Protein AF-0000000078979653 (afdb_homodimer)

Structure (mmCIF, N/CA/C/O backbone):
data_AF-0000000078979653-model_v1
#
loop_
_entity.id
_entity.type
_entity.pdbx_description
1 polymer 'Rhodanese domain protein'
#
loop_
_atom_site.group_PDB
_atom_site.id
_atom_site.type_symbol
_atom_site.label_atom_id
_atom_site.label_alt_id
_atom_site.label_comp_id
_atom_site.label_asym_id
_atom_site.label_entity_id
_atom_site.label_seq_id
_atom_site.pdbx_PDB_ins_code
_atom_site.Cartn_x
_atom_site.Cartn_y
_atom_site.Cartn_z
_atom_site.occupancy
_atom_site.B_iso_or_equiv
_atom_site.auth_seq_id
_atom_site.auth_comp_id
_atom_site.auth_asym_id
_atom_site.auth_atom_id
_atom_site.pdbx_PDB_model_num
ATOM 1 N N . MET A 1 1 ? -14.461 -23.781 -0.895 1 61.56 1 MET A N 1
ATOM 2 C CA . MET A 1 1 ? -15.367 -22.922 -0.144 1 61.56 1 MET A CA 1
ATOM 3 C C . MET A 1 1 ? -15.016 -21.453 -0.352 1 61.56 1 MET A C 1
ATOM 5 O O . MET A 1 1 ? -13.883 -21.125 -0.72 1 61.56 1 MET A O 1
ATOM 9 N N . ALA A 1 2 ? -16.031 -20.578 -0.248 1 74.5 2 ALA A N 1
ATOM 10 C CA . ALA A 1 2 ? -15.844 -19.141 -0.296 1 74.5 2 ALA A CA 1
ATOM 11 C C . ALA A 1 2 ? -14.836 -18.672 0.757 1 74.5 2 ALA A C 1
ATOM 13 O O . ALA A 1 2 ? -14.672 -19.328 1.794 1 74.5 2 ALA A O 1
ATOM 14 N N . GLN A 1 3 ? -13.93 -17.797 0.461 1 88.69 3 GLN A N 1
ATOM 15 C CA . GLN A 1 3 ? -12.969 -17.234 1.404 1 88.69 3 GLN A CA 1
ATOM 16 C C . GLN A 1 3 ? -13.664 -16.688 2.641 1 88.69 3 GLN A C 1
ATOM 18 O O . GLN A 1 3 ? -14.758 -16.125 2.541 1 88.69 3 GLN A O 1
ATOM 23 N N . LYS A 1 4 ? -13.172 -17 3.779 1 93.56 4 LYS A N 1
ATOM 24 C CA . LYS A 1 4 ? -13.672 -16.438 5.027 1 93.56 4 LYS A CA 1
ATOM 25 C C . LYS A 1 4 ? -12.695 -15.422 5.609 1 93.56 4 LYS A C 1
ATOM 27 O O . LYS A 1 4 ? -11.625 -15.797 6.098 1 93.56 4 LYS A O 1
ATOM 32 N N . ILE A 1 5 ? -13.016 -14.188 5.668 1 97.5 5 ILE A N 1
ATOM 33 C CA . ILE A 1 5 ? -12.211 -13.125 6.258 1 97.5 5 ILE A CA 1
ATOM 34 C C . ILE A 1 5 ? -12.484 -13.047 7.758 1 97.5 5 ILE A C 1
ATOM 36 O O . ILE A 1 5 ? -13.625 -12.844 8.18 1 97.5 5 ILE A O 1
ATOM 40 N N . THR A 1 6 ? -11.461 -13.148 8.516 1 98.19 6 THR A N 1
ATOM 41 C CA . THR A 1 6 ? -11.602 -13.234 9.969 1 98.19 6 THR A CA 1
ATOM 42 C C . THR A 1 6 ? -11.25 -11.898 10.617 1 98.19 6 THR A C 1
ATOM 44 O O . THR A 1 6 ? -11.711 -11.609 11.727 1 98.19 6 THR A O 1
ATOM 47 N N . LYS A 1 7 ? -10.414 -11.133 10.117 1 98.5 7 LYS A N 1
ATOM 48 C CA . LYS A 1 7 ? -10.078 -9.766 10.516 1 98.5 7 LYS A CA 1
ATOM 49 C C . LYS A 1 7 ? -10.289 -8.789 9.367 1 98.5 7 LYS A C 1
ATOM 51 O O . LYS A 1 7 ? -9.406 -8.609 8.523 1 98.5 7 LYS A O 1
ATOM 56 N N . GLY A 1 8 ? -11.43 -8.148 9.344 1 98.38 8 GLY A N 1
ATOM 57 C CA . GLY A 1 8 ? -11.82 -7.285 8.234 1 98.38 8 GLY A CA 1
ATOM 58 C C . GLY A 1 8 ? -11.391 -5.844 8.43 1 98.38 8 GLY A C 1
ATOM 59 O O . GLY A 1 8 ? -10.68 -5.523 9.391 1 98.38 8 GLY A O 1
ATOM 60 N N . ILE A 1 9 ? -11.812 -5.004 7.5 1 98.62 9 ILE A N 1
ATOM 61 C CA . ILE A 1 9 ? -11.336 -3.625 7.445 1 98.62 9 ILE A CA 1
ATOM 62 C C . ILE A 1 9 ? -11.859 -2.848 8.648 1 98.62 9 ILE A C 1
ATOM 64 O O . ILE A 1 9 ? -11.188 -1.947 9.156 1 98.62 9 ILE A O 1
ATOM 68 N N . LYS A 1 10 ? -13.055 -3.188 9.086 1 98.44 10 LYS A N 1
ATOM 69 C CA . LYS A 1 10 ? -13.594 -2.508 10.266 1 98.44 10 LYS A CA 1
ATOM 70 C C . LYS A 1 10 ? -12.664 -2.678 11.469 1 98.44 10 LYS A C 1
ATOM 72 O O . LYS A 1 10 ? -12.359 -1.708 12.156 1 98.44 10 LYS A O 1
ATOM 77 N N . THR A 1 11 ? -12.227 -3.883 11.711 1 98.81 11 THR A N 1
ATOM 78 C CA . THR A 1 11 ? -11.32 -4.18 12.82 1 98.81 11 THR A CA 1
ATOM 79 C C . THR A 1 11 ? -9.961 -3.525 12.594 1 98.81 11 THR A C 1
ATOM 81 O O . THR A 1 11 ? -9.398 -2.926 13.508 1 98.81 11 THR A O 1
ATOM 84 N N . LEU A 1 12 ? -9.383 -3.658 11.391 1 98.81 12 LEU A N 1
ATOM 85 C CA . LEU A 1 12 ? -8.086 -3.066 11.07 1 98.81 12 LEU A CA 1
ATOM 86 C C . LEU A 1 12 ? -8.102 -1.561 11.312 1 98.81 12 LEU A C 1
ATOM 88 O O . LEU A 1 12 ? -7.18 -1.016 11.914 1 98.81 12 LEU A O 1
ATOM 92 N N . LEU A 1 13 ? -9.18 -0.941 10.867 1 98.75 13 LEU A N 1
ATOM 93 C CA . LEU A 1 13 ? -9.273 0.509 11 1 98.75 13 LEU A CA 1
ATOM 94 C C . LEU A 1 13 ? -9.469 0.907 12.461 1 98.75 13 LEU A C 1
ATOM 96 O O . LEU A 1 13 ? -8.906 1.908 12.914 1 98.75 13 LEU A O 1
ATOM 100 N N . ALA A 1 14 ? -10.273 0.16 13.172 1 98.75 14 ALA A N 1
ATOM 101 C CA . ALA A 1 14 ? -10.453 0.436 14.594 1 98.75 14 ALA A CA 1
ATOM 102 C C . ALA A 1 14 ? -9.125 0.352 15.344 1 98.75 14 ALA A C 1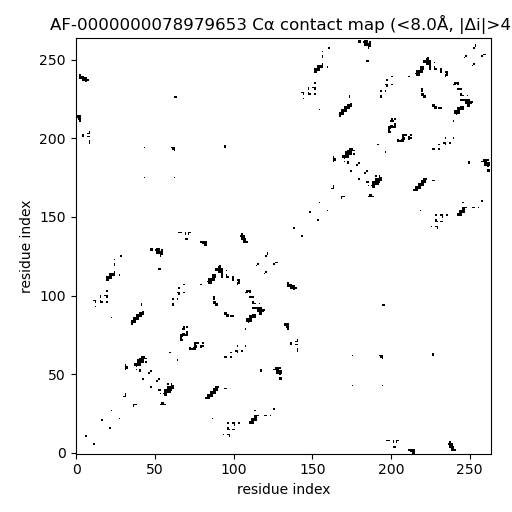
ATOM 104 O O . ALA A 1 14 ? -8.82 1.207 16.172 1 98.75 14 ALA A O 1
ATOM 105 N N . GLU A 1 15 ? -8.344 -0.668 15.031 1 98.75 15 GLU A N 1
ATOM 106 C CA . GLU A 1 15 ? -7.035 -0.833 15.664 1 98.75 15 GLU A CA 1
ATOM 107 C C . GLU A 1 15 ? -6.098 0.318 15.305 1 98.75 15 GLU A C 1
ATOM 109 O O . GLU A 1 15 ? -5.402 0.853 16.172 1 98.75 15 GLU A O 1
ATOM 114 N N . ALA A 1 16 ? -6.074 0.711 14.047 1 98.81 16 ALA A N 1
ATOM 115 C CA . ALA A 1 16 ? -5.215 1.807 13.609 1 98.81 16 ALA A CA 1
ATOM 116 C C . ALA A 1 16 ? -5.613 3.119 14.273 1 98.81 16 ALA A C 1
ATOM 118 O O . ALA A 1 16 ? -4.762 3.836 14.805 1 98.81 16 ALA A O 1
ATOM 119 N N . ASN A 1 17 ? -6.938 3.373 14.289 1 98.62 17 ASN A N 1
ATOM 120 C CA . ASN A 1 17 ? -7.434 4.637 14.828 1 98.62 17 ASN A CA 1
ATOM 121 C C . ASN A 1 17 ? -7.246 4.719 16.344 1 98.62 17 ASN A C 1
ATOM 123 O O . ASN A 1 17 ? -7.195 5.812 16.906 1 98.62 17 ASN A O 1
ATOM 127 N N . ALA A 1 18 ? -7.133 3.58 16.969 1 98.62 18 ALA A N 1
ATOM 128 C CA . ALA A 1 18 ? -6.875 3.555 18.406 1 98.62 18 ALA A CA 1
ATOM 129 C C . ALA A 1 18 ? -5.422 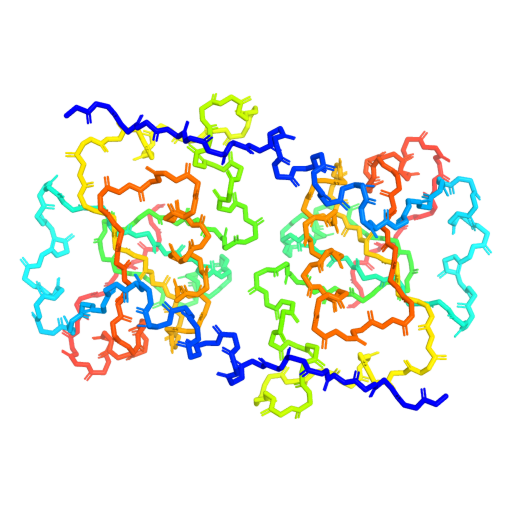3.914 18.719 1 98.62 18 ALA A C 1
ATOM 131 O O . ALA A 1 18 ? -5.094 4.312 19.828 1 98.62 18 ALA A O 1
ATOM 132 N N . GLN A 1 19 ? -4.559 3.84 17.719 1 98.44 19 GLN A N 1
ATOM 133 C CA . GLN A 1 19 ? -3.129 3.967 17.969 1 98.44 19 GLN A CA 1
ATOM 134 C C . GLN A 1 19 ? -2.58 5.266 17.391 1 98.44 19 GLN A C 1
ATOM 136 O O . GLN A 1 19 ? -1.563 5.781 17.859 1 98.44 19 GLN A O 1
ATOM 141 N N . VAL A 1 20 ? -3.242 5.77 16.359 1 98.56 20 VAL A N 1
ATOM 142 C CA . VAL A 1 20 ? -2.67 6.914 15.664 1 98.56 20 VAL A CA 1
ATOM 143 C C . VAL A 1 20 ? -3.553 8.141 15.875 1 98.56 20 VAL A C 1
ATOM 145 O O . VAL A 1 20 ? -4.781 8.039 15.906 1 98.56 20 VAL A O 1
ATOM 148 N N . ALA A 1 21 ? -2.926 9.281 15.961 1 98.62 21 ALA A N 1
ATOM 149 C CA . ALA A 1 21 ? -3.658 10.531 16.141 1 98.62 21 ALA A CA 1
ATOM 150 C C . ALA A 1 21 ? -4.336 10.961 14.844 1 98.62 21 ALA A C 1
ATOM 152 O O . ALA A 1 21 ? -3.783 10.781 13.758 1 98.62 21 ALA A O 1
ATOM 153 N N . THR A 1 22 ? -5.523 11.523 15.008 1 98.69 22 THR A N 1
ATOM 154 C CA . THR A 1 22 ? -6.27 12.086 13.891 1 98.69 22 THR A CA 1
ATOM 155 C C . THR A 1 22 ? -6.23 13.617 13.93 1 98.69 22 THR A C 1
ATOM 157 O O . THR A 1 22 ? -6.449 14.219 14.984 1 98.69 22 THR A O 1
ATOM 160 N N . LEU A 1 23 ? -5.91 14.242 12.797 1 98.88 23 LEU A N 1
ATOM 161 C CA . LEU A 1 23 ? -5.836 15.695 12.68 1 98.88 23 LEU A CA 1
ATOM 162 C C . LEU A 1 23 ? -7.109 16.25 12.055 1 98.88 23 LEU A C 1
ATOM 164 O O . LEU A 1 23 ? -7.406 15.977 10.891 1 98.88 23 LEU A O 1
ATOM 168 N N . PRO A 1 24 ? -7.863 17.016 12.812 1 98.88 24 PRO A N 1
ATOM 169 C CA . PRO A 1 24 ? -9.039 17.641 12.211 1 98.88 24 PRO A CA 1
ATOM 170 C C . PRO A 1 24 ? -8.688 18.547 11.031 1 98.88 24 PRO A C 1
ATOM 172 O O . PRO A 1 24 ? -7.648 19.219 11.055 1 98.88 24 PRO A O 1
ATOM 175 N N . VAL A 1 25 ? -9.625 18.625 10.07 1 98.81 25 VAL A N 1
ATOM 176 C CA . VAL A 1 25 ? -9.375 19.359 8.844 1 98.81 25 VAL A CA 1
ATOM 177 C C . VAL A 1 25 ? -9.133 20.844 9.164 1 98.81 25 VAL A C 1
ATOM 179 O O . VAL A 1 25 ? -8.242 21.469 8.586 1 98.81 25 VAL A O 1
ATOM 182 N N . ALA A 1 26 ? -9.867 21.359 10.086 1 98.56 26 ALA A N 1
ATOM 183 C CA . ALA A 1 26 ? -9.719 22.766 10.445 1 98.56 26 ALA A CA 1
ATOM 184 C C . ALA A 1 26 ? -8.305 23.062 10.93 1 98.56 26 ALA A C 1
ATOM 186 O O . ALA A 1 26 ? -7.699 24.047 10.531 1 98.56 26 ALA A O 1
ATOM 187 N N . GLU A 1 27 ? -7.789 22.203 11.766 1 98.75 27 GLU A N 1
ATOM 188 C CA . GLU A 1 27 ? -6.418 22.359 12.25 1 98.75 27 GLU A CA 1
ATOM 189 C C . GLU A 1 27 ? -5.414 22.125 11.117 1 98.75 27 GLU A C 1
ATOM 191 O O . GLU A 1 27 ? -4.422 22.859 11.008 1 98.75 27 GLU A O 1
ATOM 196 N N . ALA A 1 28 ? -5.676 21.188 10.281 1 98.88 28 ALA A N 1
ATOM 197 C CA . ALA A 1 28 ? -4.789 20.875 9.156 1 98.88 28 ALA A CA 1
ATOM 198 C C . ALA A 1 28 ? -4.648 22.078 8.227 1 98.88 28 ALA A C 1
ATOM 200 O O . ALA A 1 28 ? -3.562 22.344 7.703 1 98.88 28 ALA A O 1
ATOM 201 N N . LYS A 1 29 ? -5.734 22.781 8.008 1 98.56 29 LYS A N 1
ATOM 202 C CA . LYS A 1 29 ? -5.734 23.922 7.113 1 98.56 29 LYS A CA 1
ATOM 203 C C . LYS A 1 29 ? -4.812 25.031 7.637 1 98.56 29 LYS A C 1
ATOM 205 O O . LYS A 1 29 ? -4.285 25.828 6.855 1 98.56 29 LYS A O 1
ATOM 210 N N . ALA A 1 30 ? -4.574 25 8.891 1 98.06 30 ALA A N 1
ATOM 211 C CA . ALA A 1 30 ? -3.682 26 9.484 1 98.06 30 ALA A CA 1
ATOM 212 C C . ALA A 1 30 ? -2.234 25.516 9.469 1 98.06 30 ALA A C 1
ATOM 214 O O . ALA A 1 30 ? -1.308 26.281 9.703 1 98.06 30 ALA A O 1
ATOM 215 N N . LEU A 1 31 ? -2.037 24.25 9.133 1 98.44 31 LEU A N 1
ATOM 216 C CA . LEU A 1 31 ? -0.726 23.641 9.344 1 98.44 31 LEU A CA 1
ATOM 217 C C . LEU A 1 31 ? -0.103 23.219 8.016 1 98.44 31 LEU A C 1
ATOM 219 O O . LEU A 1 31 ? 1.097 22.938 7.953 1 98.44 31 LEU A O 1
ATOM 223 N N . TYR A 1 32 ? -0.86 23.156 6.914 1 97.88 32 TYR A N 1
ATOM 224 C CA . TYR A 1 32 ? -0.409 22.5 5.691 1 97.88 32 TYR A CA 1
ATOM 225 C C . TYR A 1 32 ? 0.785 23.234 5.09 1 97.88 32 TYR A C 1
ATOM 227 O O . TYR A 1 32 ? 1.531 22.656 4.289 1 97.88 32 TYR A O 1
ATOM 235 N N . ASP A 1 33 ? 1.037 24.5 5.453 1 95.81 33 ASP A N 1
ATOM 236 C CA . ASP A 1 33 ? 2.182 25.266 4.969 1 95.81 33 ASP A CA 1
ATOM 237 C C . ASP A 1 33 ? 3.168 25.547 6.098 1 95.81 33 ASP A C 1
ATOM 239 O O . ASP A 1 33 ? 4.102 26.344 5.93 1 95.81 33 ASP A O 1
ATOM 243 N N . ASP A 1 34 ? 2.877 25.031 7.289 1 97.69 34 ASP A N 1
ATOM 244 C CA . ASP A 1 34 ? 3.791 25.109 8.422 1 97.69 34 ASP A CA 1
ATOM 245 C C . ASP A 1 34 ? 5.059 24.312 8.172 1 97.69 34 ASP A C 1
ATOM 247 O O . ASP A 1 34 ? 4.988 23.125 7.84 1 97.69 34 ASP A O 1
ATOM 251 N N . PRO A 1 35 ? 6.277 24.891 8.297 1 96.94 35 PRO A N 1
ATOM 252 C CA . PRO A 1 35 ? 7.531 24.219 7.965 1 96.94 35 PRO A CA 1
ATOM 253 C C . PRO A 1 35 ? 7.84 23.047 8.906 1 96.94 35 PRO A C 1
ATOM 255 O O . PRO A 1 35 ? 8.742 22.25 8.633 1 96.94 35 PRO A O 1
ATOM 258 N N . ASP A 1 36 ? 7.125 22.891 9.961 1 97.69 36 ASP A N 1
ATOM 259 C CA . ASP A 1 36 ? 7.375 21.828 10.922 1 97.69 36 ASP A CA 1
ATOM 260 C C . ASP A 1 36 ? 6.492 20.609 10.641 1 97.69 36 ASP A C 1
ATOM 262 O O . ASP A 1 36 ? 6.52 19.625 11.391 1 97.69 36 ASP A O 1
ATOM 266 N N . HIS A 1 37 ? 5.664 20.672 9.578 1 98.5 37 HIS A N 1
ATOM 267 C CA . HIS A 1 37 ? 4.781 19.578 9.18 1 98.5 37 HIS A CA 1
ATOM 268 C C . HIS A 1 37 ? 5.059 19.141 7.746 1 98.5 37 HIS A C 1
ATOM 270 O O . HIS A 1 37 ? 5.336 19.984 6.879 1 98.5 37 HIS A O 1
ATOM 276 N N . VAL A 1 38 ? 5.043 17.875 7.531 1 98.56 38 VAL A N 1
ATOM 277 C CA . VAL A 1 38 ? 5.121 17.297 6.195 1 98.56 38 VAL A CA 1
ATOM 278 C C . VAL A 1 38 ? 3.824 16.547 5.879 1 98.56 38 VAL A C 1
ATOM 280 O O . VAL A 1 38 ? 3.502 15.547 6.523 1 98.56 38 VAL A O 1
ATOM 283 N N . PHE A 1 39 ? 3.068 17.078 4.977 1 98.88 39 PHE A N 1
ATOM 284 C CA . PHE A 1 39 ? 1.891 16.359 4.496 1 98.88 39 PHE A CA 1
ATOM 285 C C . PHE A 1 39 ? 2.27 15.352 3.416 1 98.88 39 PHE A C 1
ATOM 287 O O . PHE A 1 39 ? 3 15.688 2.479 1 98.88 39 PHE A O 1
ATOM 294 N N . VAL A 1 40 ? 1.847 14.125 3.619 1 98.88 40 VAL A N 1
ATOM 295 C CA . VAL A 1 40 ? 2.154 13.031 2.699 1 98.88 40 VAL A CA 1
ATOM 296 C C . VAL A 1 40 ? 0.866 12.508 2.07 1 98.88 40 VAL A C 1
ATOM 298 O O . VAL A 1 40 ? -0.033 12.047 2.777 1 98.88 40 VAL A O 1
ATOM 301 N N . ASP A 1 41 ? 0.757 12.586 0.783 1 98.88 41 ASP A N 1
ATOM 302 C CA . ASP A 1 41 ? -0.37 12.07 0.013 1 98.88 41 ASP A CA 1
ATOM 303 C C . ASP A 1 41 ? -0.152 10.602 -0.363 1 98.88 41 ASP A C 1
ATOM 305 O O . ASP A 1 41 ? 0.677 10.297 -1.222 1 98.88 41 ASP A O 1
ATOM 309 N N . LEU A 1 42 ? -0.98 9.727 0.178 1 98.81 42 LEU A N 1
ATOM 310 C CA . LEU A 1 42 ? -0.772 8.289 0.046 1 98.81 42 LEU A CA 1
ATOM 311 C C . LEU A 1 42 ? -1.616 7.719 -1.09 1 98.81 42 LEU A C 1
ATOM 313 O O . LEU A 1 42 ? -1.656 6.5 -1.29 1 98.81 42 LEU A O 1
ATOM 317 N N . ARG A 1 43 ? -2.322 8.531 -1.869 1 98.38 43 ARG A N 1
ATOM 318 C CA . ARG A 1 43 ? -3.221 8.094 -2.932 1 98.38 43 ARG A CA 1
ATOM 319 C C . ARG A 1 43 ? -2.436 7.613 -4.148 1 98.38 43 ARG A C 1
ATOM 321 O O . ARG A 1 43 ? -1.243 7.902 -4.277 1 98.38 43 ARG A O 1
ATOM 328 N N . ASP A 1 44 ? -3.119 6.816 -4.844 1 96.06 44 ASP A N 1
ATOM 329 C CA . ASP A 1 44 ? -2.58 6.465 -6.152 1 96.06 44 ASP A CA 1
ATOM 330 C C . ASP A 1 44 ? -2.307 7.715 -6.988 1 96.06 44 ASP A C 1
ATOM 332 O O . ASP A 1 44 ? -3.064 8.688 -6.93 1 96.06 44 ASP A O 1
ATOM 336 N N . ILE A 1 45 ? -1.287 7.617 -7.828 1 95.12 45 ILE A N 1
ATOM 337 C CA . ILE A 1 45 ? -0.85 8.758 -8.625 1 95.12 45 ILE A CA 1
ATOM 338 C C . ILE A 1 45 ? -1.989 9.227 -9.531 1 95.12 45 ILE A C 1
ATOM 340 O O . ILE A 1 45 ? -2.127 10.422 -9.797 1 95.12 45 ILE A O 1
ATOM 344 N N . ARG A 1 46 ? -2.854 8.383 -10.047 1 95 46 ARG A N 1
ATOM 345 C CA . ARG A 1 46 ? -3.957 8.75 -10.93 1 95 46 ARG A CA 1
ATOM 346 C C . ARG A 1 46 ? -4.988 9.594 -10.18 1 95 46 ARG A C 1
ATOM 348 O O . ARG A 1 46 ? -5.609 10.484 -10.766 1 95 46 ARG A O 1
ATOM 355 N N . GLU A 1 47 ? -5.176 9.242 -8.859 1 97.31 47 GLU A N 1
ATOM 356 C CA . GLU A 1 47 ? -6.055 10.055 -8.031 1 97.31 47 GLU A CA 1
ATOM 357 C C . GLU A 1 47 ? -5.527 11.484 -7.895 1 97.31 47 GLU A C 1
ATOM 359 O O . GLU A 1 47 ? -6.285 12.445 -8.023 1 97.31 47 GLU A O 1
ATOM 364 N N . VAL A 1 48 ? -4.211 11.602 -7.676 1 97.31 48 VAL A N 1
ATOM 365 C CA . VAL A 1 48 ? -3.562 12.891 -7.5 1 97.31 48 VAL A CA 1
ATOM 366 C C . VAL A 1 48 ? -3.65 13.695 -8.797 1 97.31 48 VAL A C 1
ATOM 368 O O . VAL A 1 48 ? -3.963 14.891 -8.773 1 97.31 48 VAL A O 1
ATOM 371 N N . GLN A 1 49 ? -3.4 13.039 -9.875 1 95.56 49 GLN A N 1
ATOM 372 C CA . GLN A 1 49 ? -3.436 13.688 -11.18 1 95.56 49 GLN A CA 1
ATOM 373 C C . GLN A 1 49 ? -4.844 14.172 -11.516 1 95.56 49 GLN A C 1
ATOM 375 O O . GLN A 1 49 ? -5.012 15.234 -12.125 1 95.56 49 GLN A O 1
ATOM 380 N N . ARG A 1 50 ? -5.777 13.445 -11.07 1 96.12 50 ARG A N 1
ATOM 381 C CA . ARG A 1 50 ? -7.164 13.742 -11.414 1 96.12 50 ARG A CA 1
ATOM 382 C C . ARG A 1 50 ? -7.711 14.875 -10.547 1 96.12 50 ARG A C 1
ATOM 384 O O . ARG A 1 50 ? -8.391 15.773 -11.047 1 96.12 50 ARG A O 1
ATOM 391 N N . SER A 1 51 ? -7.395 14.867 -9.258 1 97.56 51 SER A N 1
ATOM 392 C CA . SER A 1 51 ? -8.148 15.727 -8.352 1 97.56 51 SER A CA 1
ATOM 393 C C . SER A 1 51 ? -7.234 16.734 -7.672 1 97.56 51 SER A C 1
ATOM 395 O O . SER A 1 51 ? -7.707 17.609 -6.926 1 97.56 51 SER A O 1
ATOM 397 N N . GLY A 1 52 ? -5.934 16.594 -7.941 1 98.25 52 GLY A N 1
ATOM 398 C CA . GLY A 1 52 ? -5 17.453 -7.242 1 98.25 52 GLY A CA 1
ATOM 399 C C . GLY A 1 52 ? -4.637 16.953 -5.859 1 98.25 52 GLY A C 1
ATOM 400 O O . GLY A 1 52 ? -4.926 15.805 -5.516 1 98.25 52 GLY A O 1
ATOM 401 N N . MET A 1 53 ? -3.904 17.797 -5.191 1 98.56 53 MET A N 1
ATOM 402 C CA . MET A 1 53 ? -3.426 17.422 -3.861 1 98.56 53 MET A CA 1
ATOM 403 C C . MET A 1 53 ? -3.336 18.656 -2.955 1 98.56 53 MET A C 1
ATOM 405 O O . MET A 1 53 ? -3.545 19.781 -3.404 1 98.56 53 MET A O 1
ATOM 409 N N . ILE A 1 54 ? -3.18 18.422 -1.638 1 98.75 54 ILE A N 1
ATOM 410 C CA . ILE A 1 54 ? -2.91 19.516 -0.714 1 98.75 54 ILE A CA 1
ATOM 411 C C . ILE A 1 54 ? -1.605 20.203 -1.102 1 98.75 54 ILE A C 1
ATOM 413 O O . ILE A 1 54 ? -0.587 19.547 -1.326 1 98.75 54 ILE A O 1
ATOM 417 N N . PRO A 1 55 ? -1.625 21.578 -1.223 1 98.31 55 PRO A N 1
ATOM 418 C CA . PRO A 1 55 ? -0.415 22.281 -1.662 1 98.31 55 PRO A CA 1
ATOM 419 C C . PRO A 1 55 ? 0.804 21.953 -0.805 1 98.31 55 PRO A C 1
ATOM 421 O O . PRO A 1 55 ? 0.718 21.953 0.426 1 98.31 55 PRO A O 1
ATOM 424 N N . GLY A 1 56 ? 1.913 21.594 -1.453 1 97 56 GLY A N 1
ATOM 425 C CA . GLY A 1 56 ? 3.164 21.344 -0.756 1 97 56 GLY A CA 1
ATOM 426 C C . GLY A 1 56 ? 3.301 19.922 -0.268 1 97 56 GLY A C 1
ATOM 427 O O . GLY A 1 56 ? 4.367 19.516 0.207 1 97 56 GLY A O 1
ATOM 428 N N . ALA A 1 57 ? 2.27 19.109 -0.421 1 98.44 57 ALA A N 1
ATOM 429 C CA . ALA A 1 57 ? 2.311 17.734 0.062 1 98.44 57 ALA A CA 1
ATOM 430 C C . ALA A 1 57 ? 3.277 16.891 -0.766 1 98.44 57 ALA A C 1
ATOM 432 O O . ALA A 1 57 ? 3.527 17.203 -1.936 1 98.44 57 ALA A O 1
ATOM 433 N N . PHE A 1 58 ? 3.852 15.938 -0.122 1 98.19 58 PHE A N 1
ATOM 434 C CA . PHE A 1 58 ? 4.715 14.961 -0.772 1 98.19 58 PHE A CA 1
ATOM 435 C C . PHE A 1 58 ? 3.914 13.742 -1.212 1 98.19 58 PHE A C 1
ATOM 437 O O . PHE A 1 58 ? 3.262 13.094 -0.392 1 98.19 58 PHE A O 1
ATOM 444 N N . SER A 1 59 ? 3.957 13.391 -2.465 1 98.12 59 SER A N 1
ATOM 445 C CA . SER A 1 59 ? 3.223 12.242 -2.99 1 98.12 59 SER A CA 1
ATOM 446 C C . SER A 1 59 ? 3.975 10.945 -2.73 1 98.12 59 SER A C 1
ATOM 448 O O . SER A 1 59 ? 5.137 10.805 -3.115 1 98.12 59 SER A O 1
ATOM 450 N N . CYS A 1 60 ? 3.35 10.016 -2.053 1 98.44 60 CYS A N 1
ATOM 451 C CA . CYS A 1 60 ? 3.887 8.703 -1.715 1 98.44 60 CYS A CA 1
ATOM 452 C C . CYS A 1 60 ? 2.797 7.641 -1.764 1 98.44 60 CYS A C 1
ATOM 454 O O . CYS A 1 60 ? 2.035 7.48 -0.809 1 98.44 60 CYS A O 1
ATOM 456 N N . PRO A 1 61 ? 2.736 6.918 -2.854 1 98 61 PRO A N 1
ATOM 457 C CA . PRO A 1 61 ? 1.723 5.863 -2.832 1 98 61 PRO A CA 1
ATOM 458 C C . PRO A 1 61 ? 1.863 4.934 -1.631 1 98 61 PRO A C 1
ATOM 460 O O . PRO A 1 61 ? 2.977 4.523 -1.289 1 98 61 PRO A O 1
ATOM 463 N N . ARG A 1 62 ? 0.76 4.555 -1.021 1 98.75 62 ARG A N 1
ATOM 464 C CA . ARG A 1 62 ? 0.783 3.783 0.216 1 98.75 62 ARG A CA 1
ATOM 465 C C . ARG A 1 62 ? 1.607 2.51 0.053 1 98.75 62 ARG A C 1
ATOM 467 O O . ARG A 1 62 ? 2.305 2.092 0.98 1 98.75 62 ARG A O 1
ATOM 474 N N . GLY A 1 63 ? 1.529 1.903 -1.104 1 98.5 63 GLY A N 1
ATOM 475 C CA . GLY A 1 63 ? 2.178 0.621 -1.323 1 98.5 63 GLY A CA 1
ATOM 476 C C . GLY A 1 63 ? 3.688 0.683 -1.183 1 98.5 63 GLY A C 1
ATOM 477 O O . GLY A 1 63 ? 4.348 -0.349 -1.05 1 98.5 63 GLY A O 1
ATOM 478 N N . MET A 1 64 ? 4.246 1.911 -1.193 1 98.62 64 MET A N 1
ATOM 479 C CA . MET A 1 64 ? 5.695 2.07 -1.16 1 98.62 64 MET A CA 1
ATOM 480 C C . MET A 1 64 ? 6.145 2.688 0.16 1 98.62 64 MET A C 1
ATOM 482 O O . MET A 1 64 ? 7.344 2.803 0.419 1 98.62 64 MET A O 1
ATOM 486 N N . LEU A 1 65 ? 5.289 2.971 1.011 1 98.81 65 LEU A N 1
ATOM 487 C CA . LEU A 1 65 ? 5.547 3.834 2.16 1 98.81 65 LEU A CA 1
ATOM 488 C C . LEU A 1 65 ? 6.66 3.264 3.029 1 98.81 65 LEU A C 1
ATOM 490 O O . LEU A 1 65 ? 7.641 3.953 3.32 1 98.81 65 LEU A O 1
ATOM 494 N N . GLU A 1 66 ? 6.562 1.979 3.4 1 98.88 66 GLU A N 1
ATOM 495 C CA . GLU A 1 66 ? 7.531 1.39 4.316 1 98.88 66 GLU A CA 1
ATOM 496 C C . GLU A 1 66 ? 8.945 1.458 3.744 1 98.88 66 GLU A C 1
ATOM 498 O O . GLU A 1 66 ? 9.906 1.7 4.477 1 98.88 66 GLU A O 1
ATOM 503 N N . PHE A 1 67 ? 9.016 1.321 2.484 1 98.81 67 PHE A N 1
ATOM 504 C CA . PHE A 1 67 ? 10.312 1.267 1.831 1 98.81 67 PHE A CA 1
ATOM 505 C C . PHE A 1 67 ? 10.906 2.664 1.68 1 98.81 67 PHE A C 1
ATOM 507 O O . PHE A 1 67 ? 12.125 2.832 1.694 1 98.81 67 PHE A O 1
ATOM 514 N N . TRP A 1 68 ? 10.062 3.666 1.536 1 98.81 68 TRP A N 1
ATOM 515 C CA . TRP A 1 68 ? 10.547 5.035 1.39 1 98.81 68 TRP A CA 1
ATOM 516 C C . TRP A 1 68 ? 10.93 5.625 2.742 1 98.81 68 TRP A C 1
ATOM 518 O O . TRP A 1 68 ? 11.773 6.523 2.816 1 98.81 68 TRP A O 1
ATOM 528 N N . ILE A 1 69 ? 10.367 5.074 3.846 1 98.75 69 ILE A N 1
ATOM 529 C CA . ILE A 1 69 ? 10.602 5.566 5.199 1 98.75 69 ILE A CA 1
ATOM 530 C C . ILE A 1 69 ? 11.984 5.113 5.68 1 98.75 69 ILE A C 1
ATOM 532 O O . ILE A 1 69 ? 12.695 5.875 6.332 1 98.75 69 ILE A O 1
ATOM 536 N N . ASP A 1 70 ? 12.375 3.908 5.367 1 98.56 70 ASP A N 1
ATOM 537 C CA . ASP A 1 70 ? 13.539 3.283 5.988 1 98.56 70 ASP A CA 1
ATOM 538 C C . ASP A 1 70 ? 14.836 3.729 5.312 1 98.56 70 ASP A C 1
ATOM 540 O O . ASP A 1 70 ? 15.055 3.443 4.133 1 98.56 70 ASP A O 1
ATOM 544 N N . PRO A 1 71 ? 15.742 4.289 6.059 1 97.44 71 PRO A N 1
ATOM 545 C CA . PRO A 1 71 ? 17 4.754 5.453 1 97.44 71 PRO A CA 1
ATOM 546 C C . PRO A 1 71 ? 17.859 3.607 4.93 1 97.44 71 PRO A C 1
ATOM 548 O O . PRO A 1 71 ? 18.75 3.828 4.109 1 97.44 71 PRO A O 1
ATOM 551 N N . ASP A 1 72 ? 17.625 2.441 5.301 1 97 72 ASP A N 1
ATOM 552 C CA . ASP A 1 72 ? 18.406 1.295 4.844 1 97 72 ASP A CA 1
ATOM 553 C C . ASP A 1 72 ? 17.828 0.714 3.557 1 97 72 ASP A C 1
ATOM 555 O O . ASP A 1 72 ? 18.422 -0.172 2.945 1 97 72 ASP A O 1
ATOM 559 N N . SER A 1 73 ? 16.672 1.166 3.211 1 98.12 73 SER A N 1
ATOM 560 C CA . SER A 1 73 ? 16.062 0.735 1.956 1 98.12 73 SER A CA 1
ATOM 561 C C . SER A 1 73 ? 16.734 1.403 0.761 1 98.12 73 SER A C 1
ATOM 563 O O . SER A 1 73 ? 17.047 2.598 0.799 1 98.12 73 SER A O 1
ATOM 565 N N . PRO A 1 74 ? 16.969 0.652 -0.338 1 97.5 74 PRO A N 1
ATOM 566 C CA . PRO A 1 74 ? 17.469 1.289 -1.558 1 97.5 74 PRO A CA 1
ATOM 567 C C . PRO A 1 74 ? 16.469 2.27 -2.166 1 97.5 74 PRO A C 1
ATOM 569 O O . PRO A 1 74 ? 16.828 3.045 -3.059 1 97.5 74 PRO A O 1
ATOM 572 N N . TYR A 1 75 ? 15.258 2.328 -1.714 1 97.56 75 TYR A N 1
ATOM 573 C CA . TYR A 1 75 ? 14.219 3.207 -2.232 1 97.56 75 TYR A CA 1
ATOM 574 C C . TYR A 1 75 ? 13.984 4.387 -1.298 1 97.56 75 TYR A C 1
ATOM 576 O O . TYR A 1 75 ? 13.07 5.184 -1.511 1 97.56 75 TYR A O 1
ATOM 584 N N . HIS A 1 76 ? 14.789 4.523 -0.309 1 98.5 76 HIS A N 1
ATOM 585 C CA . HIS A 1 76 ? 14.602 5.52 0.739 1 98.5 76 HIS A CA 1
A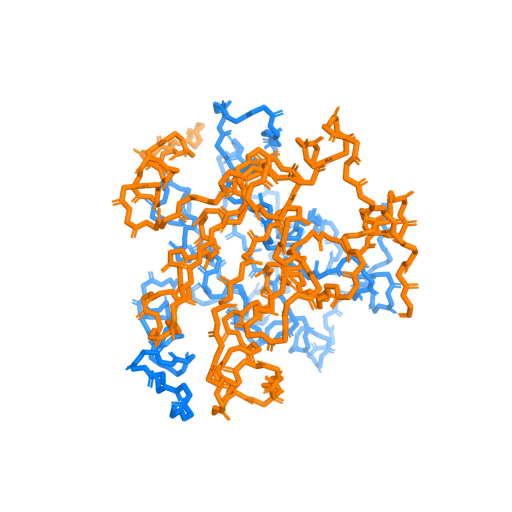TOM 586 C C . HIS A 1 76 ? 14.422 6.914 0.149 1 98.5 76 HIS A C 1
ATOM 588 O O . HIS A 1 76 ? 15.102 7.273 -0.815 1 98.5 76 HIS A O 1
ATOM 594 N N . LYS A 1 77 ? 13.516 7.695 0.727 1 98.5 77 LYS A N 1
ATOM 595 C CA . LYS A 1 77 ? 13.328 9.109 0.399 1 98.5 77 LYS A CA 1
ATOM 596 C C . LYS A 1 77 ? 13.719 10 1.572 1 98.5 77 LYS A C 1
ATOM 598 O O . LYS A 1 77 ? 13.156 9.883 2.664 1 98.5 77 LYS A O 1
ATOM 603 N N . PRO A 1 78 ? 14.516 10.961 1.385 1 97.62 78 PRO A N 1
ATOM 604 C CA . PRO A 1 78 ? 15.062 11.773 2.473 1 97.62 78 PRO A CA 1
ATOM 605 C C . PRO A 1 78 ? 13.992 12.609 3.18 1 97.62 78 PRO A C 1
ATOM 607 O O . PRO A 1 78 ? 14.219 13.086 4.293 1 97.62 78 PRO A O 1
ATOM 610 N N . VAL A 1 79 ? 12.867 12.773 2.553 1 98.12 79 VAL A N 1
ATOM 611 C CA . VAL A 1 79 ? 11.789 13.539 3.168 1 98.12 79 VAL A CA 1
ATOM 612 C C . VAL A 1 79 ? 11.398 12.906 4.5 1 98.12 79 VAL A C 1
ATOM 614 O O . VAL A 1 79 ? 10.945 13.594 5.418 1 98.12 79 VAL A O 1
ATOM 617 N N . PHE A 1 80 ? 11.703 11.672 4.715 1 98.44 80 PHE A N 1
ATOM 618 C CA . PHE A 1 80 ? 11.25 10.961 5.898 1 98.44 80 PHE A CA 1
ATOM 619 C C . PHE A 1 80 ? 12.312 10.977 6.988 1 98.44 80 PHE A C 1
ATOM 621 O O . PHE A 1 80 ? 12.133 10.383 8.055 1 98.44 80 PHE A O 1
ATOM 628 N N . ASP A 1 81 ? 13.375 11.766 6.809 1 96.62 81 ASP A N 1
ATOM 629 C CA . ASP A 1 81 ? 14.445 11.875 7.789 1 96.62 81 ASP A CA 1
ATOM 630 C C . ASP A 1 81 ? 14.32 13.156 8.602 1 96.62 81 ASP A C 1
ATOM 632 O O . ASP A 1 81 ? 15.172 13.453 9.445 1 96.62 81 ASP A O 1
ATOM 636 N N . GLN A 1 82 ? 13.289 13.891 8.328 1 96.62 82 GLN A N 1
ATOM 637 C CA . GLN A 1 82 ? 13.203 15.219 8.93 1 96.62 82 GLN A CA 1
ATOM 638 C C . GLN A 1 82 ? 12.617 15.156 10.336 1 96.62 82 GLN A C 1
ATOM 640 O O . GLN A 1 82 ? 11.805 14.281 10.633 1 96.62 82 GLN A O 1
ATOM 645 N N . ASP A 1 83 ? 13.133 16.062 11.164 1 95.75 83 ASP A N 1
ATOM 646 C CA . ASP A 1 83 ? 12.57 16.234 12.5 1 95.75 83 ASP A CA 1
ATOM 647 C C . ASP A 1 83 ? 11.297 17.078 12.453 1 95.75 83 ASP A C 1
ATOM 649 O O . ASP A 1 83 ? 11.289 18.219 12.906 1 95.75 83 ASP A O 1
ATOM 653 N N . LYS A 1 84 ? 10.227 16.5 11.867 1 97.44 84 LYS A N 1
ATOM 654 C CA . LYS A 1 84 ? 8.938 17.141 11.641 1 97.44 84 LYS A CA 1
ATOM 655 C C . LYS A 1 84 ? 7.781 16.203 11.969 1 97.44 84 LYS A C 1
ATOM 657 O O . LYS A 1 84 ? 7.992 15.008 12.188 1 97.44 84 LYS A O 1
ATOM 662 N N . THR A 1 85 ? 6.641 16.766 12.109 1 98.19 85 THR A N 1
ATOM 663 C CA . THR A 1 85 ? 5.426 15.977 12.242 1 98.19 85 THR A CA 1
ATOM 664 C C . THR A 1 85 ? 4.91 15.555 10.867 1 98.19 85 THR A C 1
ATOM 666 O O . THR A 1 85 ? 4.766 16.391 9.969 1 98.19 85 THR A O 1
ATOM 669 N N . TYR A 1 86 ? 4.684 14.297 10.719 1 98.75 86 TYR A N 1
ATOM 670 C CA . TYR A 1 86 ? 4.168 13.781 9.453 1 98.75 86 TYR A CA 1
ATOM 671 C C . TYR A 1 86 ? 2.652 13.625 9.508 1 98.75 86 TYR A C 1
ATOM 673 O O . TYR A 1 86 ? 2.113 13.023 10.438 1 98.75 86 TYR A O 1
ATOM 681 N N . VAL A 1 87 ? 1.995 14.188 8.523 1 98.94 87 VAL A N 1
ATOM 682 C CA . VAL A 1 87 ? 0.546 14.086 8.383 1 98.94 87 VAL A CA 1
ATOM 683 C C . VAL A 1 87 ? 0.203 13.297 7.121 1 98.94 87 VAL A C 1
ATOM 685 O O . VAL A 1 87 ? 0.364 13.805 6.008 1 98.94 87 VAL A O 1
ATOM 688 N N . PHE A 1 88 ? -0.264 12.102 7.348 1 98.94 88 PHE A N 1
ATOM 689 C CA . PHE A 1 88 ? -0.629 11.242 6.23 1 98.94 88 PHE A CA 1
ATOM 690 C C . PHE A 1 88 ? -2.084 11.461 5.828 1 98.94 88 PHE A C 1
ATOM 692 O O . PHE A 1 88 ? -2.945 11.656 6.688 1 98.94 88 PHE A O 1
ATOM 699 N N . TYR A 1 89 ? -2.305 11.391 4.5 1 98.94 89 TYR A N 1
ATOM 700 C CA . TYR A 1 89 ? -3.703 11.398 4.086 1 98.94 89 TYR A CA 1
ATOM 701 C C . TYR A 1 89 ? -3.896 10.602 2.803 1 98.94 89 TYR A C 1
ATOM 703 O O . TYR A 1 89 ? -2.949 10.406 2.037 1 98.94 89 TYR A O 1
ATOM 711 N N . CYS A 1 90 ? -5.07 10.086 2.666 1 98.81 90 CYS A N 1
ATOM 712 C CA . CYS A 1 90 ? -5.559 9.492 1.429 1 98.81 90 CYS A CA 1
ATOM 713 C C . CYS A 1 90 ? -6.898 10.102 1.024 1 98.81 90 CYS A C 1
ATOM 715 O O . CYS A 1 90 ? -7.145 11.281 1.26 1 98.81 90 CYS A O 1
ATOM 717 N N . ALA A 1 91 ? -7.711 9.375 0.334 1 98.44 91 ALA A N 1
ATOM 718 C CA . ALA A 1 91 ? -8.969 9.945 -0.142 1 98.44 91 ALA A CA 1
ATOM 719 C C . ALA A 1 91 ? -9.992 10.039 0.988 1 98.44 91 ALA A C 1
ATOM 721 O O . ALA A 1 91 ? -10.586 11.094 1.205 1 98.44 91 ALA A O 1
ATOM 722 N N . SER A 1 92 ? -10.102 8.969 1.836 1 98 92 SER A N 1
ATOM 723 C CA . SER A 1 92 ? -11.219 8.867 2.775 1 98 92 SER A CA 1
ATOM 724 C C . SER A 1 92 ? -10.727 8.523 4.176 1 98 92 SER A C 1
ATOM 726 O O . SER A 1 92 ? -11.5 8.055 5.012 1 98 92 SER A O 1
ATOM 728 N N . ALA A 1 93 ? -9.438 8.539 4.395 1 98.5 93 ALA A N 1
ATOM 729 C CA . ALA A 1 93 ? -8.781 8.422 5.699 1 98.5 93 ALA A CA 1
ATOM 730 C C . ALA A 1 93 ? -8.68 6.957 6.125 1 98.5 93 ALA A C 1
ATOM 732 O O . ALA A 1 93 ? -8.383 6.664 7.289 1 98.5 93 ALA A O 1
ATOM 733 N N . TRP A 1 94 ? -8.906 6.027 5.227 1 98.62 94 TRP A N 1
ATOM 734 C CA . TRP A 1 94 ? -8.742 4.613 5.551 1 98.62 94 TRP A CA 1
ATOM 735 C C . TRP A 1 94 ? -7.312 4.156 5.301 1 98.62 94 TRP A C 1
ATOM 737 O O . TRP A 1 94 ? -6.641 3.67 6.215 1 98.62 94 TRP A O 1
ATOM 747 N N . ARG A 1 95 ? -6.828 4.383 4.078 1 98.81 95 ARG A N 1
ATOM 748 C CA . ARG A 1 95 ? -5.445 4.043 3.76 1 98.81 95 ARG A CA 1
ATOM 749 C C . ARG A 1 95 ? -4.473 4.773 4.68 1 98.81 95 ARG A C 1
ATOM 751 O O . ARG A 1 95 ? -3.484 4.195 5.133 1 98.81 95 ARG A O 1
ATOM 758 N N . SER A 1 96 ? -4.777 6.027 4.984 1 98.94 96 SER A N 1
ATOM 759 C CA . SER A 1 96 ? -3.861 6.844 5.773 1 98.94 96 SER A CA 1
ATOM 760 C C . SER A 1 96 ? -3.811 6.371 7.223 1 98.94 96 SER A C 1
ATOM 762 O O . SER A 1 96 ? -2.766 6.449 7.871 1 98.94 96 SER A O 1
ATOM 764 N N . ALA A 1 97 ? -4.949 5.875 7.777 1 98.88 97 ALA A N 1
ATOM 765 C CA . ALA A 1 97 ? -4.938 5.324 9.133 1 98.88 97 ALA A CA 1
ATOM 766 C C . ALA A 1 97 ? -4.02 4.109 9.227 1 98.88 97 ALA A C 1
ATOM 768 O O . ALA A 1 97 ? -3.162 4.039 10.109 1 98.88 97 ALA A O 1
ATOM 769 N N . LEU A 1 98 ? -4.195 3.188 8.273 1 98.94 98 LEU A N 1
ATOM 770 C CA . LEU A 1 98 ? -3.359 1.989 8.258 1 98.94 98 LEU A CA 1
ATOM 771 C C . LEU A 1 98 ? -1.896 2.35 8.023 1 98.94 98 LEU A C 1
ATOM 773 O O . LEU A 1 98 ? -1.005 1.78 8.656 1 98.94 98 LEU A O 1
ATOM 777 N N . ALA A 1 99 ? -1.648 3.273 7.156 1 98.94 99 ALA A N 1
ATOM 778 C CA . ALA A 1 99 ? -0.29 3.707 6.844 1 98.94 99 ALA A CA 1
ATOM 779 C C . ALA A 1 99 ? 0.376 4.352 8.055 1 98.94 99 ALA A C 1
ATOM 781 O O . ALA A 1 99 ? 1.551 4.098 8.336 1 98.94 99 ALA A O 1
ATOM 782 N N . ALA A 1 100 ? -0.381 5.215 8.719 1 98.94 100 ALA A N 1
ATOM 783 C CA . ALA A 1 100 ? 0.163 5.875 9.906 1 98.94 100 ALA A CA 1
ATOM 784 C C . ALA A 1 100 ? 0.521 4.855 10.984 1 98.9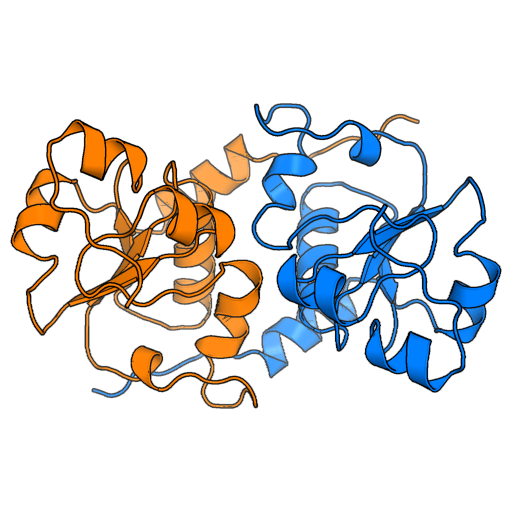4 100 ALA A C 1
ATOM 786 O O . ALA A 1 100 ? 1.556 4.98 11.641 1 98.94 100 ALA A O 1
ATOM 787 N N . GLN A 1 101 ? -0.309 3.873 11.156 1 98.88 101 GLN A N 1
ATOM 788 C CA . GLN A 1 101 ? -0.014 2.809 12.109 1 98.88 101 GLN A CA 1
ATOM 789 C C . GLN A 1 101 ? 1.284 2.094 11.75 1 98.88 101 GLN A C 1
ATOM 791 O O . GLN A 1 101 ? 2.146 1.892 12.609 1 98.88 101 GLN A O 1
ATOM 796 N N . ALA A 1 102 ? 1.435 1.713 10.5 1 98.75 102 ALA A N 1
ATOM 797 C CA . ALA A 1 102 ? 2.641 1.032 10.031 1 98.75 102 ALA A CA 1
ATOM 798 C C . ALA A 1 102 ? 3.877 1.898 10.25 1 98.75 102 ALA A C 1
ATOM 800 O O . ALA A 1 102 ? 4.902 1.415 10.734 1 98.75 102 ALA A O 1
ATOM 801 N N . ALA A 1 103 ? 3.766 3.148 9.875 1 98.81 103 ALA A N 1
ATOM 802 C CA . ALA A 1 103 ? 4.887 4.074 10.016 1 98.81 103 ALA A CA 1
ATOM 803 C C . ALA A 1 103 ? 5.285 4.227 11.484 1 98.81 103 ALA A C 1
ATOM 805 O O . ALA A 1 103 ? 6.477 4.227 11.805 1 98.81 103 ALA A O 1
ATOM 806 N N . GLN A 1 104 ? 4.289 4.371 12.32 1 98.44 104 GLN A N 1
ATOM 807 C CA . GLN A 1 104 ? 4.555 4.477 13.75 1 98.44 104 GLN A CA 1
ATOM 808 C C . GLN A 1 104 ? 5.23 3.217 14.281 1 98.44 104 GLN A C 1
ATOM 810 O O . GLN A 1 104 ? 6.152 3.297 15.094 1 98.44 104 GLN A O 1
ATOM 815 N N . GLU A 1 105 ? 4.797 2.096 13.859 1 98 105 GLU A N 1
ATOM 816 C CA . GLU A 1 105 ? 5.406 0.832 14.258 1 98 105 GLU A CA 1
ATOM 817 C C . GLU A 1 105 ? 6.871 0.77 13.828 1 98 105 GLU A C 1
ATOM 819 O O . GLU A 1 105 ? 7.703 0.179 14.523 1 98 105 GLU A O 1
ATOM 824 N N . MET A 1 106 ? 7.172 1.377 12.727 1 98.62 106 MET A N 1
ATOM 825 C CA . MET A 1 106 ? 8.547 1.385 12.227 1 98.62 106 MET A CA 1
ATOM 826 C C . MET A 1 106 ? 9.414 2.336 13.039 1 98.62 106 MET A C 1
ATOM 828 O O . MET A 1 106 ? 10.641 2.271 12.969 1 98.62 106 MET A O 1
ATOM 832 N N . GLY A 1 107 ? 8.773 3.324 13.703 1 98.19 107 GLY A N 1
ATOM 833 C CA . GLY A 1 107 ? 9.531 4.266 14.516 1 98.19 107 GLY A CA 1
ATOM 834 C C . GLY A 1 107 ? 9.461 5.691 14 1 98.19 107 GLY A C 1
ATOM 835 O O . GLY A 1 107 ? 10.086 6.59 14.562 1 98.19 107 GLY A O 1
ATOM 836 N N . LEU A 1 108 ? 8.703 5.945 12.875 1 98.38 108 LEU A N 1
ATOM 837 C CA . LEU A 1 108 ? 8.492 7.309 12.398 1 98.38 108 LEU A CA 1
ATOM 838 C C . LEU A 1 108 ? 7.543 8.07 13.32 1 98.38 108 LEU A C 1
ATOM 840 O O . LEU A 1 108 ? 6.391 7.668 13.492 1 98.38 108 LEU A O 1
ATOM 844 N N . THR A 1 109 ? 8.062 9.133 13.922 1 95.94 109 THR A N 1
ATOM 845 C CA . THR A 1 109 ? 7.246 9.867 14.875 1 95.94 109 THR A CA 1
ATOM 846 C C . THR A 1 109 ? 7.695 11.32 14.969 1 95.94 109 THR A C 1
ATOM 848 O O . THR A 1 109 ? 8.883 11.625 14.805 1 95.94 109 THR A O 1
ATOM 851 N N . PRO A 1 110 ? 6.777 12.219 15.07 1 97.62 110 PRO A N 1
ATOM 852 C CA . PRO A 1 110 ? 5.34 11.992 15.242 1 97.62 110 PRO A CA 1
ATOM 853 C C . PRO A 1 110 ? 4.613 11.805 13.914 1 97.62 110 PRO A C 1
ATOM 855 O O . PRO A 1 110 ? 4.969 12.438 12.914 1 97.62 110 PRO A O 1
ATOM 858 N N . VAL A 1 111 ? 3.617 10.945 13.914 1 98.56 111 VAL A N 1
ATOM 859 C CA . VAL A 1 111 ? 2.791 10.68 12.742 1 98.56 111 VAL A CA 1
ATOM 860 C C . VAL A 1 111 ? 1.314 10.836 13.102 1 98.56 111 VAL A C 1
ATOM 862 O O . VAL A 1 111 ? 0.887 10.406 14.18 1 98.56 111 VAL A O 1
ATOM 865 N N . MET A 1 112 ? 0.565 11.445 12.25 1 98.75 112 MET A N 1
ATOM 866 C CA . MET A 1 112 ? -0.891 11.523 12.336 1 98.75 112 MET A CA 1
ATOM 867 C C . MET A 1 112 ? -1.521 11.328 10.961 1 98.75 112 MET A C 1
ATOM 869 O O . MET A 1 112 ? -0.813 11.219 9.953 1 98.75 112 MET A O 1
ATOM 873 N N . HIS A 1 113 ? -2.875 11.219 10.961 1 98.81 113 HIS A N 1
ATOM 874 C CA . HIS A 1 113 ? -3.529 11.18 9.664 1 98.81 113 HIS A CA 1
ATOM 875 C C . HIS A 1 113 ? -4.727 12.125 9.617 1 98.81 113 HIS A C 1
ATOM 877 O O . HIS A 1 113 ? -5.312 12.438 10.656 1 98.81 113 HIS A O 1
ATOM 883 N N . LEU A 1 114 ? -5.031 12.602 8.461 1 98.94 114 LEU A N 1
ATOM 884 C CA . LEU A 1 114 ? -6.008 13.664 8.242 1 98.94 114 LEU A CA 1
ATOM 885 C C . LEU A 1 114 ? -7.43 13.125 8.367 1 98.94 114 LEU A C 1
ATOM 887 O O . LEU A 1 114 ? -7.812 12.195 7.645 1 98.94 114 LEU A O 1
ATOM 891 N N . GLU A 1 115 ? -8.18 13.742 9.195 1 98.38 115 GLU A N 1
ATOM 892 C CA . GLU A 1 115 ? -9.57 13.344 9.391 1 98.38 115 GLU A CA 1
ATOM 893 C C . GLU A 1 115 ? -10.367 13.461 8.094 1 98.38 115 GLU A C 1
ATOM 895 O O . GLU A 1 115 ? -10.352 14.508 7.445 1 98.38 115 GLU A O 1
ATOM 900 N N . GLY A 1 116 ? -10.969 12.391 7.723 1 98.5 116 GLY A N 1
ATOM 901 C CA . GLY A 1 116 ? -11.844 12.422 6.559 1 98.5 116 GLY A CA 1
ATOM 902 C C . GLY A 1 116 ? -11.086 12.469 5.246 1 98.5 116 GLY A C 1
ATOM 903 O O . GLY A 1 116 ? -11.688 12.414 4.172 1 98.5 116 GLY A O 1
ATOM 904 N N . GLY A 1 117 ? -9.812 12.602 5.25 1 98.81 117 GLY A N 1
ATOM 905 C CA . GLY A 1 117 ? -8.961 12.523 4.07 1 98.81 117 GLY A CA 1
ATOM 906 C C . GLY A 1 117 ? -9.109 13.727 3.154 1 98.81 117 GLY A C 1
ATOM 907 O O . GLY A 1 117 ? -9.594 14.781 3.574 1 98.81 117 GLY A O 1
ATOM 908 N N . PHE A 1 118 ? -8.633 13.539 1.957 1 98.94 118 PHE A N 1
ATOM 909 C CA . PHE A 1 118 ? -8.656 14.586 0.941 1 98.94 118 PHE A CA 1
ATOM 910 C C . PHE A 1 118 ? -10.086 15 0.626 1 98.94 118 PHE A C 1
ATOM 912 O O . PHE A 1 118 ? -10.352 16.172 0.352 1 98.94 118 PHE A O 1
ATOM 919 N N . SER A 1 119 ? -10.961 14.055 0.679 1 98.81 119 SER A N 1
ATOM 920 C CA . SER A 1 119 ? -12.367 14.359 0.441 1 98.81 119 SER A CA 1
ATOM 921 C C . SER A 1 119 ? -12.891 15.391 1.441 1 98.81 119 SER A C 1
ATOM 923 O O . SER A 1 119 ? -13.523 16.375 1.057 1 98.81 119 SER A O 1
ATOM 925 N N . ALA A 1 120 ? -12.617 15.188 2.734 1 98.88 120 ALA A N 1
ATOM 926 C CA . ALA A 1 120 ? -13.031 16.141 3.76 1 98.88 120 ALA A CA 1
ATOM 927 C C . ALA A 1 120 ? -12.312 17.469 3.596 1 98.88 120 ALA A C 1
ATOM 929 O O . ALA A 1 120 ? -12.906 18.531 3.816 1 98.88 120 ALA A O 1
ATOM 930 N N . TRP A 1 121 ? -11.055 17.422 3.26 1 98.94 121 TRP A N 1
ATOM 931 C CA . TRP A 1 121 ? -10.266 18.609 2.986 1 98.94 121 TRP A CA 1
ATOM 932 C C . TRP A 1 121 ? -10.953 19.5 1.947 1 98.94 121 TRP A C 1
ATOM 934 O O . TRP A 1 121 ? -11.172 20.688 2.178 1 98.94 121 TRP A O 1
ATOM 944 N N . VAL A 1 122 ? -11.328 18.875 0.835 1 98.75 122 VAL A N 1
ATOM 945 C CA . VAL A 1 122 ? -11.953 19.594 -0.27 1 98.75 122 VAL A CA 1
ATOM 946 C C . VAL A 1 122 ? -13.336 20.094 0.151 1 98.75 122 VAL A C 1
ATOM 948 O O . VAL A 1 122 ? -13.695 21.25 -0.106 1 98.75 122 VAL A O 1
ATOM 951 N N . LYS A 1 123 ? -14.086 19.25 0.795 1 98.56 123 LYS A N 1
ATOM 952 C CA . LYS A 1 123 ? -15.438 19.609 1.237 1 98.56 123 LYS A CA 1
ATOM 953 C C . LYS A 1 123 ? -15.414 20.828 2.156 1 98.56 123 LYS A C 1
ATOM 955 O O . LYS A 1 123 ? -16.359 21.609 2.172 1 98.56 123 LYS A O 1
ATOM 960 N N . GLN A 1 124 ? -14.391 20.953 2.879 1 98.56 124 GLN A N 1
ATOM 961 C CA . GLN A 1 124 ? -14.289 22.047 3.828 1 98.56 124 GLN A CA 1
ATOM 962 C C . GLN A 1 124 ? -13.469 23.203 3.246 1 98.56 124 GLN A C 1
ATOM 964 O O . GLN A 1 124 ? -12.844 23.969 3.986 1 98.56 124 GLN A O 1
ATOM 969 N N . ASP A 1 125 ? -13.375 23.219 1.982 1 98.25 125 ASP A N 1
ATOM 970 C CA . ASP A 1 125 ? -12.82 24.328 1.202 1 98.25 125 ASP A CA 1
ATOM 971 C C . ASP A 1 125 ? -11.32 24.469 1.444 1 98.25 125 ASP A C 1
ATOM 973 O O . ASP A 1 125 ? -10.797 25.578 1.492 1 98.25 125 ASP A O 1
ATOM 977 N N . GLY A 1 126 ? -10.609 23.344 1.672 1 98.62 126 GLY A N 1
ATOM 978 C CA . GLY A 1 126 ? -9.156 23.359 1.708 1 98.62 126 GLY A CA 1
ATOM 979 C C . GLY A 1 126 ? -8.531 23.688 0.362 1 98.62 126 GLY A C 1
ATOM 980 O O . GLY A 1 126 ? -9.078 23.312 -0.682 1 98.62 126 GLY A O 1
ATOM 981 N N . PRO A 1 127 ? -7.387 24.375 0.387 1 98.44 127 PRO A N 1
ATOM 982 C CA . PRO A 1 127 ? -6.746 24.656 -0.9 1 98.44 127 PRO A CA 1
ATOM 983 C C . PRO A 1 127 ? -6.25 23.391 -1.602 1 98.44 127 PRO A C 1
ATOM 985 O O . PRO A 1 127 ? -5.836 22.438 -0.941 1 98.44 127 PRO A O 1
ATOM 988 N N . VAL A 1 128 ? -6.352 23.375 -2.898 1 98.5 128 VAL A N 1
ATOM 989 C CA . VAL A 1 128 ? -5.91 22.266 -3.729 1 98.5 128 VAL A CA 1
ATOM 990 C C . VAL A 1 128 ? -4.969 22.766 -4.816 1 98.5 128 VAL A C 1
ATOM 992 O O . VAL A 1 128 ? -5.199 23.828 -5.402 1 98.5 128 VAL A O 1
ATOM 995 N N . ALA A 1 129 ? -3.9 22.016 -5.027 1 97.62 129 ALA A N 1
ATOM 996 C CA . ALA A 1 129 ? -2.949 22.344 -6.086 1 97.62 129 ALA A CA 1
ATOM 997 C C . ALA A 1 129 ? -2.713 21.141 -7 1 97.62 129 ALA A C 1
ATOM 999 O O . ALA A 1 129 ? -2.986 20 -6.617 1 97.62 129 ALA A O 1
ATOM 1000 N N . GLU A 1 130 ? -2.312 21.453 -8.234 1 91.88 130 GLU A N 1
ATOM 1001 C CA . GLU A 1 130 ? -1.884 20.375 -9.117 1 91.88 130 GLU A CA 1
A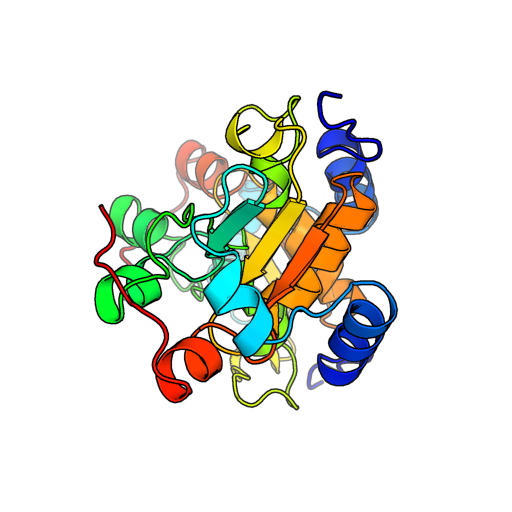TOM 1002 C C . GLU A 1 130 ? -0.548 19.781 -8.664 1 91.88 130 GLU A C 1
ATOM 1004 O O . GLU A 1 130 ? 0.256 20.469 -8.031 1 91.88 130 GLU A O 1
ATOM 1009 N N . LYS A 1 131 ? -0.527 18.453 -9.023 1 84.81 131 LYS A N 1
ATOM 1010 C CA . LYS A 1 131 ? 0.766 17.859 -8.703 1 84.81 131 LYS A CA 1
ATOM 1011 C C . LYS A 1 131 ? 1.899 18.578 -9.43 1 84.81 131 LYS A C 1
ATOM 1013 O O . LYS A 1 131 ? 1.799 18.859 -10.625 1 84.81 131 LYS A O 1
ATOM 1018 N N . THR A 1 132 ? 2.873 19.141 -8.727 1 65.56 132 THR A N 1
ATOM 1019 C CA . THR A 1 132 ? 4 19.828 -9.344 1 65.56 132 THR A CA 1
ATOM 1020 C C . THR A 1 132 ? 5.023 18.812 -9.875 1 65.56 132 THR A C 1
ATOM 1022 O O . THR A 1 132 ? 5.168 17.719 -9.32 1 65.56 132 THR A O 1
ATOM 1025 N N . MET B 1 1 ? 15.609 16.141 16.219 1 60.44 1 MET B N 1
ATOM 1026 C CA . MET B 1 1 ? 16.547 15.055 15.898 1 60.44 1 MET B CA 1
ATOM 1027 C C . MET B 1 1 ? 16.094 14.297 14.656 1 60.44 1 MET B C 1
ATOM 1029 O O . MET B 1 1 ? 14.914 14.344 14.289 1 60.44 1 MET B O 1
ATOM 1033 N N . ALA B 1 2 ? 17.062 13.758 13.883 1 73.06 2 ALA B N 1
ATOM 1034 C CA . ALA B 1 2 ? 16.812 12.875 12.75 1 73.06 2 ALA B CA 1
ATOM 1035 C C . ALA B 1 2 ? 15.914 11.711 13.156 1 73.06 2 ALA B C 1
ATOM 1037 O O . ALA B 1 2 ? 15.914 11.289 14.312 1 73.06 2 ALA B O 1
ATOM 1038 N N . GLN B 1 3 ? 14.898 11.359 12.414 1 88.31 3 GLN B N 1
ATOM 1039 C CA . GLN B 1 3 ? 14.016 10.227 12.672 1 88.31 3 GLN B CA 1
ATOM 1040 C C . GLN B 1 3 ? 14.82 8.953 12.93 1 88.31 3 GLN B C 1
ATOM 1042 O O . GLN B 1 3 ? 15.867 8.734 12.312 1 88.31 3 GLN B O 1
ATOM 1047 N N . LYS B 1 4 ? 14.461 8.25 13.961 1 93.38 4 LYS B N 1
ATOM 1048 C CA . LYS B 1 4 ? 15.07 6.953 14.242 1 93.38 4 LYS B CA 1
ATOM 1049 C C . LYS B 1 4 ? 14.117 5.809 13.922 1 93.38 4 LYS B C 1
ATOM 1051 O O . LYS B 1 4 ? 13.125 5.605 14.633 1 93.38 4 LYS B O 1
ATOM 1056 N N . ILE B 1 5 ? 14.391 5.012 12.969 1 97.5 5 ILE B N 1
ATOM 1057 C CA . ILE B 1 5 ? 13.602 3.844 12.594 1 97.5 5 ILE B CA 1
ATOM 1058 C C . ILE B 1 5 ? 14.031 2.639 13.43 1 97.5 5 ILE B C 1
ATOM 1060 O O . ILE B 1 5 ? 15.203 2.252 13.414 1 97.5 5 ILE B O 1
ATOM 1064 N N . THR B 1 6 ? 13.109 2.055 14.094 1 98.12 6 THR B N 1
ATOM 1065 C CA . THR B 1 6 ? 13.414 0.989 15.039 1 98.12 6 THR B CA 1
ATOM 1066 C C . THR B 1 6 ? 13.07 -0.375 14.445 1 98.12 6 THR B C 1
ATOM 1068 O O . THR B 1 6 ? 13.641 -1.393 14.852 1 98.12 6 THR B O 1
ATOM 1071 N N . LYS B 1 7 ? 12.133 -0.508 13.633 1 98.5 7 LYS B N 1
ATOM 1072 C CA . LYS B 1 7 ? 11.766 -1.692 12.859 1 98.5 7 LYS B CA 1
ATOM 1073 C C . LYS B 1 7 ? 11.797 -1.403 11.367 1 98.5 7 LYS B C 1
ATOM 1075 O O . LYS B 1 7 ? 10.812 -0.918 10.797 1 98.5 7 LYS B O 1
ATOM 1080 N N . GLY B 1 8 ? 12.898 -1.718 10.734 1 98.38 8 GLY B N 1
ATOM 1081 C CA . GLY B 1 8 ? 13.117 -1.381 9.336 1 98.38 8 GLY B CA 1
ATOM 1082 C C . GLY B 1 8 ? 12.641 -2.459 8.383 1 98.38 8 GLY B C 1
ATOM 1083 O O . GLY B 1 8 ? 12.039 -3.449 8.805 1 98.38 8 GLY B O 1
ATOM 1084 N N . ILE B 1 9 ? 12.906 -2.238 7.102 1 98.62 9 ILE B N 1
ATOM 1085 C CA . ILE B 1 9 ? 12.352 -3.09 6.051 1 98.62 9 ILE B CA 1
ATOM 1086 C C . ILE B 1 9 ? 12.977 -4.48 6.137 1 98.62 9 ILE B C 1
ATOM 1088 O O . ILE B 1 9 ? 12.328 -5.48 5.824 1 98.62 9 ILE B O 1
ATOM 1092 N N . LYS B 1 10 ? 14.227 -4.539 6.547 1 98.44 10 LYS B N 1
ATOM 1093 C CA . LYS B 1 10 ? 14.859 -5.848 6.695 1 98.44 10 LYS B CA 1
ATOM 1094 C C . LYS B 1 10 ? 14.086 -6.723 7.676 1 98.44 10 LYS B C 1
ATOM 1096 O O . LYS B 1 10 ? 13.805 -7.891 7.391 1 98.44 10 LYS B O 1
ATOM 1101 N N . THR B 1 11 ? 13.734 -6.18 8.805 1 98.75 11 THR B N 1
ATOM 1102 C CA . THR B 1 11 ? 12.977 -6.902 9.82 1 98.75 11 THR B CA 1
ATOM 1103 C C . THR B 1 11 ? 11.57 -7.215 9.328 1 98.75 11 THR B C 1
ATOM 1105 O O . THR B 1 11 ? 11.078 -8.336 9.492 1 98.75 11 THR B O 1
ATOM 1108 N N . LEU B 1 12 ? 10.867 -6.234 8.75 1 98.81 12 LEU B N 1
ATOM 1109 C CA . LEU B 1 12 ? 9.516 -6.426 8.242 1 98.81 12 LEU B CA 1
ATOM 1110 C C . LEU B 1 12 ? 9.477 -7.562 7.219 1 98.81 12 LEU B C 1
ATOM 1112 O O . LEU B 1 12 ? 8.602 -8.422 7.277 1 98.81 12 LEU B O 1
ATOM 1116 N N . LEU B 1 13 ? 10.461 -7.543 6.34 1 98.75 13 LEU B N 1
ATOM 1117 C CA . LEU B 1 13 ? 10.492 -8.555 5.289 1 98.75 13 LEU B CA 1
ATOM 1118 C C . LEU B 1 13 ? 10.828 -9.922 5.863 1 98.75 13 LEU B C 1
ATOM 1120 O O . LEU B 1 13 ? 10.273 -10.938 5.43 1 98.75 13 LEU B O 1
ATOM 1124 N N . ALA B 1 14 ? 11.758 -9.961 6.797 1 98.75 14 ALA B N 1
ATOM 1125 C CA . ALA B 1 14 ? 12.078 -11.234 7.445 1 98.75 14 ALA B CA 1
ATOM 1126 C C . ALA B 1 14 ? 10.852 -11.828 8.125 1 98.75 14 ALA B C 1
ATOM 1128 O O . ALA B 1 14 ? 10.594 -13.031 8.016 1 98.75 14 ALA B O 1
ATOM 1129 N N . GLU B 1 15 ? 10.086 -10.992 8.812 1 98.75 15 GLU B N 1
ATOM 1130 C CA . GLU B 1 15 ? 8.867 -11.453 9.477 1 98.75 15 GLU B CA 1
ATOM 1131 C C . GLU B 1 15 ? 7.84 -11.945 8.461 1 98.75 15 GLU B C 1
ATOM 1133 O O . GLU B 1 15 ? 7.219 -12.992 8.664 1 98.75 15 GLU B O 1
ATOM 1138 N N . ALA B 1 16 ? 7.648 -11.219 7.379 1 98.81 16 ALA B N 1
ATOM 1139 C CA . ALA B 1 16 ? 6.691 -11.617 6.352 1 98.81 16 ALA B CA 1
ATOM 1140 C C . ALA B 1 16 ? 7.09 -12.938 5.699 1 98.81 16 ALA B C 1
ATOM 1142 O O . ALA B 1 16 ? 6.27 -13.844 5.57 1 98.81 16 ALA B O 1
ATOM 1143 N N . ASN B 1 17 ? 8.398 -13.031 5.375 1 98.62 17 ASN B N 1
ATOM 1144 C CA . ASN B 1 17 ? 8.883 -14.219 4.672 1 98.62 17 ASN B CA 1
ATOM 1145 C C . ASN B 1 17 ? 8.859 -15.453 5.57 1 98.62 17 ASN B C 1
ATOM 1147 O O . ASN B 1 17 ? 8.82 -16.578 5.082 1 98.62 17 ASN B O 1
ATOM 1151 N N . ALA B 1 18 ? 8.883 -15.227 6.855 1 98.62 18 ALA B N 1
ATOM 1152 C CA . ALA B 1 18 ? 8.789 -16.344 7.797 1 98.62 18 ALA B CA 1
ATOM 1153 C C . ALA B 1 18 ? 7.363 -16.875 7.863 1 98.62 18 ALA B C 1
ATOM 1155 O O . ALA B 1 18 ? 7.145 -18.016 8.289 1 98.62 18 ALA B O 1
ATOM 1156 N N . GLN B 1 19 ? 6.391 -16.109 7.398 1 98.44 19 GLN B N 1
ATOM 1157 C CA . GLN B 1 19 ? 4.992 -16.469 7.613 1 98.44 19 GLN B CA 1
ATOM 1158 C C . GLN B 1 19 ? 4.312 -16.859 6.305 1 98.44 19 GLN B C 1
ATOM 1160 O O . GLN B 1 19 ? 3.33 -17.594 6.309 1 98.44 19 GLN B O 1
ATOM 1165 N N . VAL B 1 20 ? 4.828 -16.344 5.207 1 98.56 20 VAL B N 1
ATOM 1166 C CA . VAL B 1 20 ? 4.121 -16.547 3.947 1 98.56 20 VAL B CA 1
ATOM 1167 C C . VAL B 1 20 ? 4.949 -17.438 3.027 1 98.56 20 VAL B C 1
ATOM 1169 O O . VAL B 1 20 ? 6.18 -17.344 2.994 1 98.56 20 VAL B O 1
ATOM 1172 N N . ALA B 1 21 ? 4.281 -18.25 2.271 1 98.69 21 ALA B N 1
ATOM 1173 C CA . ALA B 1 21 ? 4.957 -19.141 1.329 1 98.69 21 ALA B CA 1
ATOM 1174 C C . ALA B 1 21 ? 5.465 -18.375 0.114 1 98.69 21 ALA B C 1
ATOM 1176 O O . ALA B 1 21 ? 4.801 -17.438 -0.359 1 98.69 21 ALA B O 1
ATOM 1177 N N . THR B 1 22 ? 6.617 -18.797 -0.352 1 98.69 22 THR B N 1
ATOM 1178 C CA . THR B 1 22 ? 7.207 -18.25 -1.569 1 98.69 22 THR B CA 1
ATOM 1179 C C . THR B 1 22 ? 7.086 -19.234 -2.723 1 98.69 22 THR B C 1
ATOM 1181 O O . THR B 1 22 ? 7.371 -20.422 -2.561 1 98.69 22 THR B O 1
ATOM 1184 N N . LEU B 1 23 ? 6.609 -18.766 -3.871 1 98.88 23 LEU B N 1
ATOM 1185 C CA . LEU B 1 23 ? 6.445 -19.594 -5.062 1 98.88 23 LEU B CA 1
ATOM 1186 C C . LEU B 1 23 ? 7.609 -19.391 -6.031 1 98.88 23 LEU B C 1
ATOM 1188 O O . LEU B 1 23 ? 7.781 -18.297 -6.578 1 98.88 23 LEU B O 1
ATOM 1192 N N . PRO B 1 24 ? 8.406 -20.422 -6.238 1 98.88 24 PRO B N 1
ATOM 1193 C CA . PRO B 1 24 ? 9.477 -20.281 -7.23 1 98.88 24 PRO B CA 1
ATOM 1194 C C . PRO B 1 24 ? 8.938 -19.953 -8.625 1 98.88 24 PRO B C 1
ATOM 1196 O O . PRO B 1 24 ? 7.875 -20.453 -9.016 1 98.88 24 PRO B O 1
ATOM 1199 N N . VAL B 1 25 ? 9.75 -19.219 -9.391 1 98.81 25 VAL B N 1
ATOM 1200 C CA . VAL B 1 25 ? 9.32 -18.734 -10.703 1 98.81 25 VAL B CA 1
ATOM 1201 C C . VAL B 1 25 ? 9.039 -19.922 -11.609 1 98.81 25 VAL B C 1
ATOM 1203 O O . VAL B 1 25 ? 8.055 -19.922 -12.359 1 98.81 25 VAL B O 1
ATOM 1206 N N . ALA B 1 26 ? 9.844 -20.922 -11.523 1 98.56 26 ALA B N 1
ATOM 1207 C CA . ALA B 1 26 ? 9.656 -22.094 -12.375 1 98.56 26 ALA B CA 1
ATOM 1208 C C . ALA B 1 26 ? 8.289 -22.734 -12.141 1 98.56 26 ALA B C 1
ATOM 1210 O O . ALA B 1 26 ? 7.594 -23.078 -13.094 1 98.56 26 ALA B O 1
ATOM 1211 N N . GLU B 1 27 ? 7.918 -22.875 -10.906 1 98.75 27 GLU B N 1
ATOM 1212 C CA . GLU B 1 27 ? 6.602 -23.406 -10.57 1 98.75 27 GLU B CA 1
ATOM 1213 C C . GLU B 1 27 ? 5.492 -22.453 -10.984 1 98.75 27 GLU B C 1
ATOM 1215 O O . GLU B 1 27 ? 4.461 -22.875 -11.508 1 98.75 27 GLU B O 1
ATOM 1220 N N . ALA B 1 28 ? 5.711 -21.188 -10.797 1 98.88 28 ALA B N 1
ATOM 1221 C CA . ALA B 1 28 ? 4.727 -20.172 -11.156 1 98.88 28 ALA B CA 1
ATOM 1222 C C . ALA B 1 28 ? 4.418 -20.203 -12.648 1 98.88 28 ALA B C 1
ATOM 1224 O O . ALA B 1 28 ? 3.268 -20.031 -13.062 1 98.88 28 ALA B O 1
ATOM 1225 N N . LYS B 1 29 ? 5.438 -20.422 -13.445 1 98.56 29 LYS B N 1
ATOM 1226 C CA . LYS B 1 29 ? 5.273 -20.453 -14.898 1 98.56 29 LYS B CA 1
ATOM 1227 C C . LYS B 1 29 ? 4.355 -21.609 -15.32 1 98.56 29 LYS B C 1
ATOM 1229 O O . LYS B 1 29 ? 3.701 -21.516 -16.359 1 98.56 29 LYS B O 1
ATOM 1234 N N . ALA B 1 30 ? 4.262 -22.562 -14.5 1 98.06 30 ALA B N 1
ATOM 1235 C CA . ALA B 1 30 ? 3.387 -23.703 -14.797 1 98.06 30 ALA B CA 1
ATOM 1236 C C . ALA B 1 30 ? 1.977 -23.453 -14.266 1 98.06 30 ALA B C 1
ATOM 1238 O O . ALA B 1 30 ? 1.04 -24.172 -14.625 1 98.06 30 ALA B O 1
ATOM 1239 N N . LEU B 1 31 ? 1.814 -22.422 -13.477 1 98.44 31 LEU B N 1
ATOM 1240 C CA . LEU B 1 31 ? 0.57 -22.266 -12.727 1 98.44 31 LEU B CA 1
ATOM 1241 C C . LEU B 1 31 ? -0.174 -21 -13.148 1 98.44 31 LEU B C 1
ATOM 1243 O O . LEU B 1 31 ? -1.355 -20.844 -12.836 1 98.44 31 LEU B O 1
ATOM 1247 N N . TYR B 1 32 ? 0.46 -20.078 -13.875 1 97.81 32 TYR B N 1
ATOM 1248 C CA . TYR B 1 32 ? -0.088 -18.734 -14.07 1 97.81 32 TYR B CA 1
ATOM 1249 C C . TYR B 1 32 ? -1.381 -18.781 -14.875 1 97.81 32 TYR B C 1
ATOM 1251 O O . TYR B 1 32 ? -2.18 -17.844 -14.844 1 97.81 32 TYR B O 1
ATOM 1259 N N . ASP B 1 33 ? -1.664 -19.875 -15.602 1 95.88 33 ASP B N 1
ATOM 1260 C CA . ASP B 1 33 ? -2.896 -20.047 -16.375 1 95.88 33 ASP B CA 1
ATOM 1261 C C . ASP B 1 33 ? -3.768 -21.156 -15.773 1 95.88 33 ASP B C 1
ATOM 1263 O O . ASP B 1 33 ? -4.762 -21.562 -16.375 1 95.88 33 ASP B O 1
ATOM 1267 N N . ASP B 1 34 ? -3.318 -21.719 -14.672 1 97.69 34 ASP B N 1
ATOM 1268 C CA . ASP B 1 34 ? -4.102 -22.703 -13.93 1 97.69 34 ASP B CA 1
ATOM 1269 C C . ASP B 1 34 ? -5.348 -22.078 -13.32 1 97.69 34 ASP B C 1
ATOM 1271 O O . ASP B 1 34 ? -5.258 -21.062 -12.625 1 97.69 34 ASP B O 1
ATOM 1275 N N . PRO B 1 35 ? -6.574 -22.625 -13.555 1 96.94 35 PRO B N 1
ATOM 1276 C CA . PRO B 1 35 ? -7.82 -22 -13.102 1 96.94 35 PRO B CA 1
ATOM 1277 C C . PRO B 1 35 ? -7.965 -22.016 -11.578 1 96.94 35 PRO B C 1
ATOM 1279 O O . PRO B 1 35 ? -8.852 -21.359 -11.039 1 96.94 35 PRO B O 1
ATOM 1282 N N . ASP B 1 36 ? -7.125 -22.688 -10.883 1 97.69 36 ASP B N 1
ATOM 1283 C CA . ASP B 1 36 ? -7.211 -22.781 -9.43 1 97.69 36 ASP B CA 1
ATOM 1284 C C . ASP B 1 36 ? -6.293 -21.75 -8.766 1 97.69 36 ASP B C 1
ATOM 1286 O O . ASP B 1 36 ? -6.184 -21.703 -7.539 1 97.69 36 ASP B O 1
ATOM 1290 N N . HIS B 1 37 ? -5.59 -20.922 -9.562 1 98.5 37 HIS B N 1
ATOM 1291 C CA . HIS B 1 37 ? -4.691 -19.891 -9.062 1 98.5 37 HIS B CA 1
ATOM 1292 C C . HIS B 1 37 ? -5.102 -18.5 -9.578 1 98.5 37 HIS B C 1
ATOM 1294 O O . HIS B 1 37 ? -5.52 -18.375 -10.734 1 98.5 37 HIS B O 1
ATOM 1300 N N . VAL B 1 38 ? -5.043 -17.547 -8.727 1 98.56 38 VAL B N 1
ATOM 1301 C CA . VAL B 1 38 ? -5.234 -16.141 -9.094 1 98.56 38 VAL B CA 1
ATOM 1302 C C . VAL B 1 38 ? -3.941 -15.367 -8.859 1 98.56 38 VAL B C 1
ATOM 1304 O O . VAL B 1 38 ? -3.498 -15.219 -7.719 1 98.56 38 VAL B O 1
ATOM 1307 N N . PHE B 1 39 ? -3.326 -14.953 -9.906 1 98.88 39 PHE B N 1
ATOM 1308 C CA . PHE B 1 39 ? -2.174 -14.07 -9.789 1 98.88 39 PHE B CA 1
ATOM 1309 C C . PHE B 1 39 ? -2.615 -12.625 -9.633 1 98.88 39 PHE B C 1
ATOM 1311 O O . PHE B 1 39 ? -3.463 -12.141 -10.391 1 98.88 39 PHE B O 1
ATOM 1318 N N . VAL B 1 40 ? -2.109 -11.984 -8.602 1 98.88 40 VAL B N 1
ATOM 1319 C CA . VAL B 1 40 ? -2.461 -10.602 -8.289 1 98.88 40 VAL B CA 1
ATOM 1320 C C . VAL B 1 40 ? -1.226 -9.711 -8.422 1 98.88 40 VAL B C 1
ATOM 1322 O O . VAL B 1 40 ? -0.227 -9.922 -7.727 1 98.88 40 VAL B O 1
ATOM 1325 N N . ASP B 1 41 ? -1.26 -8.758 -9.297 1 98.88 41 ASP B N 1
ATOM 1326 C CA . ASP B 1 41 ? -0.202 -7.773 -9.5 1 98.88 41 ASP B CA 1
ATOM 1327 C C . ASP B 1 41 ? -0.382 -6.57 -8.578 1 98.88 41 ASP B C 1
ATOM 1329 O O . ASP B 1 41 ? -1.286 -5.754 -8.781 1 98.88 41 ASP B O 1
ATOM 1333 N N . LEU B 1 42 ? 0.547 -6.387 -7.652 1 98.81 42 LEU B N 1
ATOM 1334 C CA . LEU B 1 42 ? 0.401 -5.391 -6.598 1 98.81 42 LEU B CA 1
ATOM 1335 C C . LEU B 1 42 ? 1.143 -4.109 -6.953 1 98.81 42 LEU B C 1
ATOM 1337 O O . LEU B 1 42 ? 1.227 -3.188 -6.137 1 98.81 42 LEU B O 1
ATOM 1341 N N . ARG B 1 43 ? 1.709 -3.971 -8.148 1 98.38 43 ARG B N 1
ATOM 1342 C CA . ARG B 1 43 ? 2.506 -2.82 -8.57 1 98.38 43 ARG B CA 1
ATOM 1343 C C . ARG B 1 43 ? 1.615 -1.619 -8.875 1 98.38 43 ARG B C 1
ATOM 1345 O O . ARG B 1 43 ? 0.403 -1.766 -9.039 1 98.38 43 ARG B O 1
ATOM 1352 N N . ASP B 1 44 ? 2.256 -0.549 -8.758 1 96.06 44 ASP B N 1
ATOM 1353 C CA . ASP B 1 44 ? 1.596 0.662 -9.234 1 96.06 44 ASP B CA 1
ATOM 1354 C C . ASP B 1 44 ? 1.164 0.512 -10.695 1 96.06 44 ASP B C 1
ATOM 1356 O O . ASP B 1 44 ? 1.866 -0.109 -11.492 1 96.06 44 ASP B O 1
ATOM 1360 N N . ILE B 1 45 ? 0.066 1.176 -11.023 1 95 45 ILE B N 1
ATOM 1361 C CA . ILE B 1 45 ? -0.519 1.058 -12.352 1 95 45 ILE B CA 1
ATOM 1362 C C . ILE B 1 45 ? 0.487 1.527 -13.406 1 95 45 ILE B C 1
ATOM 1364 O O . ILE B 1 45 ? 0.526 0.996 -14.516 1 95 45 ILE B O 1
ATOM 1368 N N . ARG B 1 46 ? 1.33 2.508 -13.172 1 95 46 ARG B N 1
ATOM 1369 C CA . ARG B 1 46 ? 2.311 3.014 -14.125 1 95 46 ARG B CA 1
ATOM 1370 C C . ARG B 1 46 ? 3.373 1.962 -14.43 1 95 46 ARG B C 1
ATOM 1372 O O . ARG B 1 46 ? 3.875 1.885 -15.555 1 95 46 ARG B O 1
ATOM 1379 N N . GLU B 1 47 ? 3.719 1.17 -13.352 1 97.25 47 GLU B N 1
ATOM 1380 C CA . GLU B 1 47 ? 4.641 0.058 -13.562 1 97.25 47 GLU B CA 1
ATOM 1381 C C . GLU B 1 47 ? 4.055 -0.967 -14.531 1 97.25 47 GLU B C 1
ATOM 1383 O O . GLU B 1 47 ? 4.746 -1.434 -15.438 1 97.25 47 GLU B O 1
ATOM 1388 N N . VAL B 1 48 ? 2.771 -1.289 -14.336 1 97.31 48 VAL B N 1
ATOM 1389 C CA . VAL B 1 48 ? 2.082 -2.273 -15.164 1 97.31 48 VAL B CA 1
ATOM 1390 C C . VAL B 1 48 ? 1.985 -1.765 -16.609 1 97.31 48 VAL B C 1
ATOM 1392 O O . VAL B 1 48 ? 2.232 -2.514 -17.547 1 97.31 48 VAL B O 1
ATOM 1395 N N . GLN B 1 49 ? 1.647 -0.526 -16.734 1 95.56 49 GLN B N 1
ATOM 1396 C CA . GLN B 1 49 ? 1.507 0.078 -18.047 1 95.56 49 GLN B CA 1
ATOM 1397 C C . GLN B 1 49 ? 2.842 0.105 -18.781 1 95.56 49 GLN B C 1
ATOM 1399 O O . GLN B 1 49 ? 2.887 -0.074 -20 1 95.56 49 GLN B O 1
ATOM 1404 N N . ARG B 1 50 ? 3.863 0.259 -18.062 1 96.12 50 ARG B N 1
ATOM 1405 C CA . ARG B 1 50 ? 5.188 0.407 -18.656 1 96.12 50 ARG B CA 1
ATOM 1406 C C . ARG B 1 50 ? 5.762 -0.948 -19.062 1 96.12 50 ARG B C 1
ATOM 1408 O O . ARG B 1 50 ? 6.344 -1.086 -20.141 1 96.12 50 ARG B O 1
ATOM 1415 N N . SER B 1 51 ? 5.574 -1.959 -18.219 1 97.56 51 SER B N 1
ATOM 1416 C CA . SER B 1 51 ? 6.375 -3.166 -18.406 1 97.56 51 SER B CA 1
ATOM 1417 C C . SER B 1 51 ? 5.488 -4.379 -18.656 1 97.56 51 SER B C 1
ATOM 1419 O O . SER B 1 51 ? 5.988 -5.477 -18.906 1 97.56 51 SER B O 1
ATOM 1421 N N . GLY B 1 52 ? 4.176 -4.141 -18.562 1 98.25 52 GLY B N 1
ATOM 1422 C CA . GLY B 1 52 ? 3.279 -5.277 -18.688 1 98.25 52 GLY B CA 1
ATOM 1423 C C . GLY B 1 52 ? 3.104 -6.055 -17.406 1 98.25 52 GLY B C 1
ATOM 1424 O O . GLY B 1 52 ? 3.488 -5.582 -16.328 1 98.25 52 GLY B O 1
ATOM 1425 N N . MET B 1 53 ? 2.402 -7.148 -17.562 1 98.56 53 MET B N 1
ATOM 1426 C CA . MET B 1 53 ? 2.1 -7.973 -16.391 1 98.56 53 MET B CA 1
ATOM 1427 C C . MET B 1 53 ? 2.045 -9.453 -16.781 1 98.56 53 MET B C 1
ATOM 1429 O O . MET B 1 53 ? 2.139 -9.797 -17.953 1 98.56 53 MET B O 1
ATOM 1433 N N . ILE B 1 54 ? 2.049 -10.336 -15.766 1 98.75 54 ILE B N 1
ATOM 1434 C CA . ILE B 1 54 ? 1.826 -11.758 -16.016 1 98.75 54 ILE B CA 1
ATOM 1435 C C . ILE B 1 54 ? 0.45 -11.961 -16.641 1 98.75 54 ILE B C 1
ATOM 1437 O O . ILE B 1 54 ? -0.549 -11.43 -16.156 1 98.75 54 ILE B O 1
ATOM 1441 N N . PRO B 1 55 ? 0.376 -12.727 -17.781 1 98.25 55 PRO B N 1
ATOM 1442 C CA . PRO B 1 55 ? -0.913 -12.891 -18.469 1 98.25 55 PRO B CA 1
ATOM 1443 C C . PRO B 1 55 ? -2.006 -13.414 -17.531 1 98.25 55 PRO B C 1
ATOM 1445 O O . PRO B 1 55 ? -1.779 -14.367 -16.781 1 98.25 55 PRO B O 1
ATOM 1448 N N . GLY B 1 56 ? -3.156 -12.75 -17.531 1 97 56 GLY B N 1
ATOM 1449 C CA . GLY B 1 56 ? -4.305 -13.203 -16.766 1 97 56 GLY B CA 1
ATOM 1450 C C . GLY B 1 56 ? -4.305 -12.695 -15.336 1 97 56 GLY B C 1
ATOM 1451 O O . GLY B 1 56 ? -5.285 -12.867 -14.609 1 97 56 GLY B O 1
ATOM 1452 N N . ALA B 1 57 ? -3.248 -12.016 -14.938 1 98.44 57 ALA B N 1
ATOM 1453 C CA . ALA B 1 57 ? -3.158 -11.523 -13.562 1 98.44 57 ALA B CA 1
ATOM 1454 C C . ALA B 1 57 ? -4.168 -10.414 -13.312 1 98.44 57 ALA B C 1
ATOM 1456 O O . ALA B 1 57 ? -4.566 -9.703 -14.242 1 98.44 57 ALA B O 1
ATOM 1457 N N . PHE B 1 58 ? -4.613 -10.328 -12.102 1 98.12 58 PHE B N 1
ATOM 1458 C CA . PHE B 1 58 ? -5.492 -9.258 -11.641 1 98.12 58 PHE B CA 1
ATOM 1459 C C . PHE B 1 58 ? -4.688 -8.109 -11.062 1 98.12 58 PHE B C 1
ATOM 1461 O O . PHE B 1 58 ? -3.912 -8.297 -10.117 1 98.12 58 PHE B O 1
ATOM 1468 N N . SER B 1 59 ? -4.852 -6.918 -11.57 1 98.12 59 SER B N 1
ATOM 1469 C CA . SER B 1 59 ? -4.121 -5.75 -11.086 1 98.12 59 SER B CA 1
ATOM 1470 C C . SER B 1 59 ? -4.77 -5.172 -9.836 1 98.12 59 SER B C 1
ATOM 1472 O O . SER B 1 59 ? -5.957 -4.844 -9.836 1 98.12 59 SER B O 1
ATOM 1474 N N . CYS B 1 60 ? -4.027 -5.074 -8.766 1 98.38 60 CYS B N 1
ATOM 1475 C CA . CYS B 1 60 ? -4.453 -4.539 -7.477 1 98.38 60 CYS B CA 1
ATOM 1476 C C . CYS B 1 60 ? -3.32 -3.771 -6.805 1 98.38 60 CYS B C 1
ATOM 1478 O O . CYS B 1 60 ? -2.451 -4.367 -6.168 1 98.38 60 CYS B O 1
ATOM 1480 N N . PRO B 1 61 ? -3.336 -2.475 -6.934 1 98 61 PRO B N 1
ATOM 1481 C CA . PRO B 1 61 ? -2.27 -1.772 -6.219 1 98 61 PRO B CA 1
ATOM 1482 C C . PRO B 1 61 ? -2.225 -2.125 -4.734 1 98 61 PRO B C 1
ATOM 1484 O O . PRO B 1 61 ? -3.268 -2.189 -4.078 1 98 61 PRO B O 1
ATOM 1487 N N . ARG B 1 62 ? -1.046 -2.299 -4.195 1 98.69 62 ARG B N 1
ATOM 1488 C CA . ARG B 1 62 ? -0.885 -2.781 -2.826 1 98.69 62 ARG B CA 1
ATOM 1489 C C . ARG B 1 62 ? -1.653 -1.905 -1.842 1 98.69 62 ARG B C 1
ATOM 1491 O O . ARG B 1 62 ? -2.217 -2.404 -0.867 1 98.69 62 ARG B O 1
ATOM 1498 N N . GLY B 1 63 ? -1.667 -0.618 -2.092 1 98.5 63 GLY B N 1
ATOM 1499 C CA . GLY B 1 63 ? -2.268 0.319 -1.155 1 98.5 63 GLY B CA 1
ATOM 1500 C C . GLY B 1 63 ? -3.752 0.085 -0.947 1 98.5 63 GLY B C 1
ATOM 1501 O O . GLY B 1 63 ?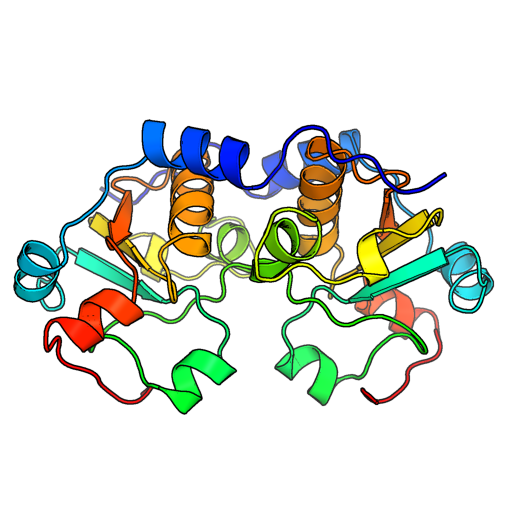 -4.336 0.59 0.014 1 98.5 63 GLY B O 1
ATOM 1502 N N . MET B 1 64 ? -4.375 -0.701 -1.846 1 98.62 64 MET B N 1
ATOM 1503 C CA . MET B 1 64 ? -5.82 -0.907 -1.787 1 98.62 64 MET B CA 1
ATOM 1504 C C . MET B 1 64 ? -6.148 -2.344 -1.394 1 98.62 64 MET B C 1
ATOM 1506 O O . MET B 1 64 ? -7.312 -2.684 -1.187 1 98.62 64 MET B O 1
ATOM 1510 N N . LEU B 1 65 ? -5.215 -3.135 -1.185 1 98.81 65 LEU B N 1
ATOM 1511 C CA . LEU B 1 65 ? -5.383 -4.582 -1.11 1 98.81 65 LEU B CA 1
ATOM 1512 C C . LEU B 1 65 ? -6.363 -4.957 -0.003 1 98.81 65 LEU B C 1
ATOM 1514 O O . LEU B 1 65 ? -7.344 -5.668 -0.248 1 98.81 65 LEU B O 1
ATOM 1518 N N . GLU B 1 66 ? -6.156 -4.438 1.215 1 98.88 66 GLU B N 1
ATOM 1519 C CA . GLU B 1 66 ? -6.984 -4.836 2.35 1 98.88 66 GLU B CA 1
ATOM 1520 C C . GLU B 1 66 ? -8.453 -4.508 2.104 1 98.88 66 GLU B C 1
ATOM 1522 O O . GLU B 1 66 ? -9.344 -5.277 2.479 1 98.88 66 GLU B O 1
ATOM 1527 N N . PHE B 1 67 ? -8.656 -3.445 1.43 1 98.81 67 PHE B N 1
ATOM 1528 C CA . PHE B 1 67 ? -10.016 -2.975 1.215 1 98.81 67 PHE B CA 1
ATOM 1529 C C . PHE B 1 67 ? -10.695 -3.768 0.105 1 98.81 67 PHE B C 1
ATOM 1531 O O . PHE B 1 67 ? -11.914 -3.953 0.124 1 98.81 67 PHE B O 1
ATOM 1538 N N . TRP B 1 68 ? -9.938 -4.227 -0.86 1 98.81 68 TRP B N 1
ATOM 1539 C CA . TRP B 1 68 ? -10.508 -5 -1.959 1 98.81 68 TRP B CA 1
ATOM 1540 C C . TRP B 1 68 ? -10.773 -6.441 -1.532 1 98.81 68 TRP B C 1
ATOM 1542 O O . TRP B 1 68 ? -11.648 -7.105 -2.086 1 98.81 68 TRP B O 1
ATOM 1552 N N . ILE B 1 69 ? -10.055 -6.922 -0.479 1 98.75 69 ILE B N 1
ATOM 1553 C CA . ILE B 1 69 ? -10.164 -8.297 0.004 1 98.75 69 ILE B CA 1
ATOM 1554 C C . ILE B 1 69 ? -11.453 -8.453 0.806 1 98.75 69 ILE B C 1
ATOM 1556 O O . ILE B 1 69 ? -12.141 -9.477 0.696 1 98.75 69 ILE B O 1
ATOM 1560 N N . ASP B 1 70 ? -11.82 -7.488 1.59 1 98.62 70 ASP B N 1
ATOM 1561 C CA . ASP B 1 70 ? -12.867 -7.637 2.592 1 98.62 70 ASP B CA 1
ATOM 1562 C C . ASP B 1 70 ? -14.25 -7.461 1.968 1 98.62 70 ASP B C 1
ATOM 1564 O O . ASP B 1 70 ? -14.586 -6.383 1.479 1 98.62 70 ASP B O 1
ATOM 1568 N N . PRO B 1 71 ? -15.102 -8.43 2.102 1 97.5 71 PRO B N 1
ATOM 1569 C CA . PRO B 1 71 ? -16.438 -8.32 1.504 1 97.5 71 PRO B CA 1
ATOM 1570 C C . PRO B 1 71 ? -17.281 -7.242 2.164 1 97.5 71 PRO B C 1
ATOM 1572 O O . PRO B 1 71 ? -18.281 -6.789 1.583 1 97.5 71 PRO B O 1
ATOM 1575 N N . ASP B 1 72 ? -16.953 -6.793 3.283 1 97.12 72 ASP B N 1
ATOM 1576 C CA . ASP B 1 72 ? -17.719 -5.762 3.979 1 97.12 72 ASP B CA 1
ATOM 1577 C C . ASP B 1 72 ? -17.25 -4.363 3.568 1 97.12 72 ASP B C 1
ATOM 1579 O O . ASP B 1 72 ? -17.875 -3.365 3.947 1 97.12 72 ASP B O 1
ATOM 1583 N N . SER B 1 73 ? -16.172 -4.316 2.865 1 98.12 73 SER B N 1
ATOM 1584 C CA . SER B 1 73 ? -15.695 -3.037 2.352 1 98.12 73 SER B CA 1
ATOM 1585 C C . SER B 1 73 ? -16.531 -2.568 1.165 1 98.12 73 SER B C 1
ATOM 1587 O O . SER B 1 73 ? -16.891 -3.367 0.297 1 98.12 73 SER B O 1
ATOM 1589 N N . PRO B 1 74 ? -16.828 -1.244 1.099 1 97.5 74 PRO B N 1
ATOM 1590 C CA . PRO B 1 74 ? -17.5 -0.728 -0.096 1 97.5 74 PRO B CA 1
ATOM 1591 C C . PRO B 1 74 ? -16.641 -0.822 -1.349 1 97.5 74 PRO B C 1
ATOM 1593 O O . PRO B 1 74 ? -17.125 -0.637 -2.463 1 97.5 74 PRO B O 1
ATOM 1596 N N . TYR B 1 75 ? -15.383 -1.162 -1.257 1 97.56 75 TYR B N 1
ATOM 1597 C CA . TYR B 1 75 ? -14.461 -1.258 -2.381 1 97.56 75 TYR B CA 1
ATOM 1598 C C . TYR B 1 75 ? -14.188 -2.713 -2.74 1 97.56 75 TYR B C 1
ATOM 1600 O O . TYR B 1 75 ? -13.344 -3.002 -3.592 1 97.56 75 TYR B O 1
ATOM 1608 N N . HIS B 1 76 ? -14.883 -3.609 -2.143 1 98.5 76 HIS B N 1
ATOM 1609 C CA . HIS B 1 76 ? -14.633 -5.039 -2.283 1 98.5 76 HIS B CA 1
ATOM 1610 C C . HIS B 1 76 ? -14.602 -5.449 -3.752 1 98.5 76 HIS B C 1
ATOM 1612 O O . HIS B 1 76 ? -15.398 -4.965 -4.559 1 98.5 76 HIS B O 1
ATOM 1618 N N . LYS B 1 77 ? -13.664 -6.34 -4.082 1 98.5 77 LYS B N 1
ATOM 1619 C CA . LYS B 1 77 ? -13.594 -6.965 -5.402 1 98.5 77 LYS B CA 1
ATOM 1620 C C . LYS B 1 77 ? -13.898 -8.461 -5.32 1 98.5 77 LYS B C 1
ATOM 1622 O O . LYS B 1 77 ? -13.211 -9.203 -4.609 1 98.5 77 LYS B O 1
ATOM 1627 N N . PRO B 1 78 ? -14.766 -8.969 -6.098 1 97.69 78 PRO B N 1
ATOM 1628 C CA . PRO B 1 78 ? -15.227 -10.352 -5.988 1 97.69 78 PRO B CA 1
ATOM 1629 C C . PRO B 1 78 ? -14.141 -11.367 -6.316 1 97.69 78 PRO B C 1
ATOM 1631 O O . PRO B 1 78 ? -14.266 -12.547 -5.965 1 97.69 78 PRO B O 1
ATOM 1634 N N . VAL B 1 79 ? -13.094 -10.922 -6.961 1 98.12 79 VAL B N 1
ATOM 1635 C CA . VAL B 1 79 ? -11.992 -11.828 -7.289 1 98.12 79 VAL B CA 1
ATOM 1636 C C . VAL B 1 79 ? -11.43 -12.438 -6.012 1 98.12 79 VAL B C 1
ATOM 1638 O O . VAL B 1 79 ? -10.922 -13.562 -6.027 1 98.12 79 VAL B O 1
ATOM 1641 N N . PHE B 1 80 ? -11.633 -11.844 -4.883 1 98.5 80 PHE B N 1
ATOM 1642 C CA . PHE B 1 80 ? -11.016 -12.281 -3.641 1 98.5 80 PHE B CA 1
ATOM 1643 C C . PHE B 1 80 ? -11.953 -13.195 -2.861 1 98.5 80 PHE B C 1
ATOM 1645 O O . PHE B 1 80 ? -11.617 -13.641 -1.759 1 98.5 80 PHE B O 1
ATOM 1652 N N . ASP B 1 81 ? -13.07 -13.602 -3.477 1 96.88 81 ASP B N 1
ATOM 1653 C CA . ASP B 1 81 ? -14.031 -14.492 -2.828 1 96.88 81 ASP B CA 1
ATOM 1654 C C . ASP B 1 81 ? -13.867 -15.93 -3.326 1 96.88 81 ASP B C 1
ATOM 1656 O O . ASP B 1 81 ? -14.617 -16.812 -2.912 1 96.88 81 ASP B O 1
ATOM 1660 N N . GLN B 1 82 ? -12.938 -16.109 -4.203 1 96.81 82 GLN B N 1
ATOM 1661 C CA . GLN B 1 82 ? -12.852 -17.406 -4.875 1 96.81 82 GLN B CA 1
ATOM 1662 C C . GLN B 1 82 ? -12.109 -18.422 -4.016 1 96.81 82 GLN B C 1
ATOM 1664 O O . GLN B 1 82 ? -11.219 -18.062 -3.246 1 96.81 82 GLN B O 1
ATOM 1669 N N . ASP B 1 83 ? -12.578 -19.672 -4.16 1 96 83 ASP B N 1
ATOM 1670 C CA . ASP B 1 83 ? -11.867 -20.781 -3.533 1 96 83 ASP B CA 1
ATOM 1671 C C . ASP B 1 83 ? -10.656 -21.203 -4.363 1 96 83 ASP B C 1
ATOM 1673 O O . ASP B 1 83 ? -10.656 -22.281 -4.977 1 96 83 ASP B O 1
ATOM 1677 N N . LYS B 1 84 ? -9.633 -20.328 -4.391 1 97.5 84 LYS B N 1
ATOM 1678 C CA . LYS B 1 84 ? -8.414 -20.484 -5.18 1 97.5 84 LYS B CA 1
ATOM 1679 C C . LYS B 1 84 ? -7.18 -20.078 -4.375 1 97.5 84 LYS B C 1
ATOM 1681 O O . LYS B 1 84 ? -7.301 -19.516 -3.287 1 97.5 84 LYS B O 1
ATOM 1686 N N . THR B 1 85 ? -6.062 -20.484 -4.848 1 98.19 85 THR B N 1
ATOM 16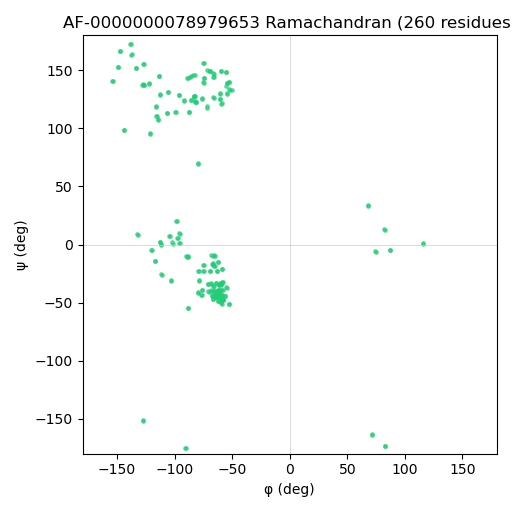87 C CA . THR B 1 85 ? -4.801 -20.031 -4.285 1 98.19 85 THR B CA 1
ATOM 1688 C C . THR B 1 85 ? -4.418 -18.672 -4.867 1 98.19 85 THR B C 1
ATOM 1690 O O . THR B 1 85 ? -4.422 -18.484 -6.086 1 98.19 85 THR B O 1
ATOM 1693 N N . TYR B 1 86 ? -4.133 -17.75 -4.016 1 98.75 86 TYR B N 1
ATOM 1694 C CA . TYR B 1 86 ? -3.734 -16.422 -4.457 1 98.75 86 TYR B CA 1
ATOM 1695 C C . TYR B 1 86 ? -2.217 -16.281 -4.477 1 98.75 86 TYR B C 1
ATOM 1697 O O . TYR B 1 86 ? -1.547 -16.594 -3.486 1 98.75 86 TYR B O 1
ATOM 1705 N N . VAL B 1 87 ? -1.701 -15.836 -5.59 1 98.94 87 VAL B N 1
ATOM 1706 C CA . VAL B 1 87 ? -0.274 -15.586 -5.762 1 98.94 87 VAL B CA 1
ATOM 1707 C C . VAL B 1 87 ? -0.032 -14.094 -5.977 1 98.94 87 VAL B C 1
ATOM 1709 O O . VAL B 1 87 ? -0.345 -13.555 -7.039 1 98.94 87 VAL B O 1
ATOM 1712 N N . PHE B 1 88 ? 0.514 -13.492 -4.957 1 98.94 88 PHE B N 1
ATOM 1713 C CA . PHE B 1 88 ? 0.796 -12.062 -5.023 1 98.94 88 PHE B CA 1
ATOM 1714 C C . PHE B 1 88 ? 2.182 -11.812 -5.605 1 98.94 88 PHE B C 1
ATOM 1716 O O . PHE B 1 88 ? 3.125 -12.555 -5.324 1 98.94 88 PHE B O 1
ATOM 1723 N N . TYR B 1 89 ? 2.26 -10.719 -6.398 1 98.94 89 TYR B N 1
ATOM 1724 C CA . TYR B 1 89 ? 3.6 -10.328 -6.82 1 98.94 89 TYR B CA 1
ATOM 1725 C C . TYR B 1 89 ? 3.688 -8.82 -7.02 1 98.94 89 TYR B C 1
ATOM 1727 O O . TYR B 1 89 ? 2.67 -8.156 -7.23 1 98.94 89 TYR B O 1
ATOM 1735 N N . CYS B 1 90 ? 4.852 -8.328 -6.844 1 98.81 90 CYS B N 1
ATOM 1736 C CA . CYS B 1 90 ? 5.23 -6.965 -7.203 1 98.81 90 CYS B CA 1
ATOM 1737 C C . CYS B 1 90 ? 6.477 -6.961 -8.078 1 98.81 90 CYS B C 1
ATOM 1739 O O . CYS B 1 90 ? 6.676 -7.867 -8.891 1 98.81 90 CYS B O 1
ATOM 1741 N N . ALA B 1 91 ? 7.258 -5.93 -8.023 1 98.5 91 ALA B N 1
ATOM 1742 C CA . ALA B 1 91 ? 8.422 -5.848 -8.898 1 98.5 91 ALA B CA 1
ATOM 1743 C C . ALA B 1 91 ? 9.555 -6.734 -8.391 1 98.5 91 ALA B C 1
ATOM 1745 O O . ALA B 1 91 ? 10.117 -7.531 -9.148 1 98.5 91 ALA B O 1
ATOM 1746 N N . SER B 1 92 ? 9.82 -6.723 -7.051 1 98 92 SER B N 1
ATOM 1747 C CA . SER B 1 92 ? 11.031 -7.332 -6.523 1 98 92 SER B CA 1
ATOM 1748 C C . SER B 1 92 ? 10.727 -8.227 -5.328 1 98 92 SER B C 1
ATOM 1750 O O . SER B 1 92 ? 11.625 -8.555 -4.547 1 98 92 SER B O 1
ATOM 1752 N N . ALA B 1 93 ? 9.469 -8.469 -5.059 1 98.56 93 ALA B N 1
ATOM 1753 C CA . ALA B 1 93 ? 8.977 -9.438 -4.086 1 98.56 93 ALA B CA 1
ATOM 1754 C C . ALA B 1 93 ? 8.992 -8.859 -2.674 1 98.56 93 ALA B C 1
ATOM 1756 O O . ALA B 1 93 ? 8.828 -9.586 -1.693 1 98.56 93 ALA B O 1
ATOM 1757 N N . TRP B 1 94 ? 9.172 -7.566 -2.529 1 98.62 94 TRP B N 1
ATOM 1758 C CA . TRP B 1 94 ? 9.125 -6.941 -1.212 1 98.62 94 TRP B CA 1
ATOM 1759 C C . TRP B 1 94 ? 7.699 -6.535 -0.853 1 98.62 94 TRP B C 1
ATOM 1761 O O . TRP B 1 94 ? 7.16 -6.98 0.164 1 98.62 94 TRP B O 1
ATOM 1771 N N . ARG B 1 95 ? 7.082 -5.758 -1.741 1 98.81 95 ARG B N 1
ATOM 1772 C CA . ARG B 1 95 ? 5.691 -5.367 -1.521 1 98.81 95 ARG B CA 1
ATOM 1773 C C . ARG B 1 95 ? 4.789 -6.59 -1.411 1 98.81 95 ARG B C 1
ATOM 1775 O O . ARG B 1 95 ? 3.887 -6.629 -0.573 1 98.81 95 ARG B O 1
ATOM 1782 N N . SER B 1 96 ? 5.059 -7.594 -2.227 1 98.94 96 SER B N 1
ATOM 1783 C CA . SER B 1 96 ? 4.195 -8.766 -2.268 1 98.94 96 SER B CA 1
ATOM 1784 C C . SER B 1 96 ? 4.328 -9.602 -0.995 1 98.94 96 SER B C 1
ATOM 1786 O O . SER B 1 96 ? 3.355 -10.203 -0.537 1 98.94 96 SER B O 1
ATOM 1788 N N . ALA B 1 97 ? 5.543 -9.664 -0.396 1 98.88 97 ALA B N 1
ATOM 1789 C CA . ALA B 1 97 ? 5.715 -10.375 0.871 1 98.88 97 ALA B CA 1
ATOM 1790 C C . ALA B 1 97 ? 4.879 -9.727 1.975 1 98.88 97 ALA B C 1
ATOM 1792 O O . ALA B 1 97 ? 4.133 -10.414 2.678 1 98.88 97 ALA B O 1
ATOM 1793 N N . LEU B 1 98 ? 4.996 -8.406 2.088 1 98.94 98 LEU B N 1
ATOM 1794 C CA . LEU B 1 98 ? 4.234 -7.684 3.1 1 98.94 98 LEU B CA 1
ATOM 1795 C C . LEU B 1 98 ? 2.734 -7.809 2.84 1 98.94 98 LEU B C 1
ATOM 1797 O O . LEU B 1 98 ? 1.951 -7.988 3.773 1 98.94 98 LEU B O 1
ATOM 1801 N N . ALA B 1 99 ? 2.346 -7.73 1.612 1 98.94 99 ALA B N 1
ATOM 1802 C CA . ALA B 1 99 ? 0.939 -7.832 1.231 1 98.94 99 ALA B CA 1
ATOM 1803 C C . ALA B 1 99 ? 0.38 -9.211 1.56 1 98.94 99 ALA B C 1
ATOM 1805 O O . ALA B 1 99 ? -0.741 -9.336 2.061 1 98.94 99 ALA B O 1
ATOM 1806 N N . ALA B 1 100 ? 1.154 -10.227 1.224 1 98.94 100 ALA B N 1
ATOM 1807 C CA . ALA B 1 100 ? 0.714 -11.594 1.509 1 98.94 100 ALA B CA 1
ATOM 1808 C C . ALA B 1 100 ? 0.531 -11.805 3.008 1 98.94 100 ALA B C 1
ATOM 1810 O O . ALA B 1 100 ? -0.432 -12.445 3.438 1 98.94 100 ALA B O 1
ATOM 1811 N N . GLN B 1 101 ? 1.427 -11.281 3.781 1 98.88 101 GLN B N 1
ATOM 1812 C CA . GLN B 1 101 ? 1.298 -11.367 5.234 1 98.88 101 GLN B CA 1
ATOM 1813 C C . GLN B 1 101 ? 0.007 -10.703 5.711 1 98.88 101 GLN B C 1
ATOM 1815 O O . GLN B 1 101 ? -0.742 -11.289 6.496 1 98.88 101 GLN B O 1
ATOM 1820 N N . ALA B 1 102 ? -0.259 -9.5 5.25 1 98.75 102 ALA B N 1
ATOM 1821 C CA . ALA B 1 102 ? -1.471 -8.773 5.621 1 98.75 102 ALA B CA 1
ATOM 1822 C C . ALA B 1 102 ? -2.721 -9.555 5.223 1 98.75 102 ALA B C 1
ATOM 1824 O O . ALA B 1 102 ? -3.658 -9.688 6.016 1 98.75 102 ALA B O 1
ATOM 1825 N N . ALA B 1 103 ? -2.721 -10.047 4.008 1 98.81 103 ALA B N 1
ATOM 1826 C CA . ALA B 1 103 ? -3.865 -10.797 3.502 1 98.81 103 ALA B CA 1
ATOM 1827 C C . ALA B 1 103 ? -4.109 -12.055 4.336 1 98.81 103 ALA B C 1
ATOM 1829 O O . ALA B 1 103 ? -5.254 -12.367 4.672 1 98.81 103 ALA B O 1
ATOM 1830 N N . GLN B 1 104 ? -3.031 -12.742 4.629 1 98.44 104 GLN B N 1
ATOM 1831 C CA . GLN B 1 104 ? -3.141 -13.93 5.465 1 98.44 104 GLN B CA 1
ATOM 1832 C C . GLN B 1 104 ? -3.686 -13.586 6.848 1 98.44 104 GLN B C 1
ATOM 1834 O O . GLN B 1 104 ? -4.516 -14.32 7.391 1 98.44 104 GLN B O 1
ATOM 1839 N N . GLU B 1 105 ? -3.234 -12.539 7.418 1 98.06 105 GLU B N 1
ATOM 1840 C CA . GLU B 1 105 ? -3.729 -12.078 8.711 1 98.06 105 GLU B CA 1
ATOM 1841 C C . GLU B 1 105 ? -5.227 -11.797 8.664 1 98.06 105 GLU B C 1
ATOM 1843 O O . GLU B 1 105 ? -5.938 -12.008 9.648 1 98.06 105 GLU B O 1
ATOM 1848 N N . MET B 1 106 ? -5.688 -11.344 7.527 1 98.62 106 MET B N 1
ATOM 1849 C CA . MET B 1 106 ? -7.105 -11.031 7.363 1 98.62 106 MET B CA 1
ATOM 1850 C C . MET B 1 106 ? -7.93 -12.305 7.23 1 98.62 106 MET B C 1
ATOM 1852 O O . MET B 1 106 ? -9.148 -12.281 7.371 1 98.62 106 MET B O 1
ATOM 1856 N N . GLY B 1 107 ? -7.266 -13.406 6.805 1 98.25 107 GLY B N 1
ATOM 1857 C CA . GLY B 1 107 ? -7.977 -14.664 6.66 1 98.25 107 GLY B CA 1
ATOM 1858 C C . GLY B 1 107 ? -8.039 -15.156 5.227 1 98.25 107 GLY B C 1
ATOM 1859 O O . GLY B 1 107 ? -8.633 -16.203 4.949 1 98.25 107 GLY B O 1
ATOM 1860 N N . LEU B 1 108 ? -7.438 -14.398 4.25 1 98.44 108 LEU B N 1
ATOM 1861 C CA . LEU B 1 108 ? -7.363 -14.883 2.873 1 98.44 108 LEU B CA 1
ATOM 1862 C C . LEU B 1 108 ? -6.359 -16.016 2.752 1 98.44 108 LEU B C 1
ATOM 1864 O O . LEU B 1 108 ? -5.176 -15.852 3.055 1 98.44 108 LEU B O 1
ATOM 1868 N N . THR B 1 109 ? -6.863 -17.172 2.34 1 96.06 109 THR B N 1
ATOM 1869 C CA . THR B 1 109 ? -5.984 -18.328 2.281 1 96.06 109 THR B CA 1
ATOM 1870 C C . THR B 1 109 ? -6.492 -19.344 1.254 1 96.06 109 THR B C 1
ATOM 1872 O O . THR B 1 109 ? -7.699 -19.484 1.052 1 96.06 109 THR B O 1
ATOM 1875 N N . PRO B 1 110 ? -5.609 -19.938 0.526 1 97.75 110 PRO B N 1
ATOM 1876 C CA . PRO B 1 110 ? -4.152 -19.859 0.649 1 97.75 110 PRO B CA 1
ATOM 1877 C C . PRO B 1 110 ? -3.566 -18.656 -0.108 1 97.75 110 PRO B C 1
ATOM 1879 O O . PRO B 1 110 ? -4.066 -18.297 -1.177 1 97.75 110 PRO B O 1
ATOM 1882 N N . VAL B 1 111 ? -2.535 -18.078 0.451 1 98.56 111 VAL B N 1
ATOM 1883 C CA . VAL B 1 111 ? -1.833 -16.953 -0.163 1 98.56 111 VAL B CA 1
ATOM 1884 C C . VAL B 1 111 ? -0.336 -17.25 -0.223 1 98.56 111 VAL B C 1
ATOM 1886 O O . VAL B 1 111 ? 0.232 -17.797 0.722 1 98.56 111 VAL B O 1
ATOM 1889 N N . MET B 1 112 ? 0.282 -16.938 -1.308 1 98.75 112 MET B N 1
ATOM 1890 C CA . MET B 1 112 ? 1.73 -16.969 -1.484 1 98.75 112 MET B CA 1
ATOM 1891 C C . MET B 1 112 ? 2.215 -15.742 -2.254 1 98.75 112 MET B C 1
ATOM 1893 O O . MET B 1 112 ? 1.406 -14.93 -2.707 1 98.75 112 MET B O 1
ATOM 1897 N N . HIS B 1 113 ? 3.551 -15.609 -2.32 1 98.81 113 HIS B N 1
ATOM 1898 C CA . HIS B 1 113 ? 4.059 -14.539 -3.172 1 98.81 113 HIS B CA 1
ATOM 1899 C C . HIS B 1 113 ? 5.188 -15.031 -4.066 1 98.81 113 HIS B C 1
ATOM 1901 O O . HIS B 1 113 ? 5.871 -16 -3.732 1 98.81 113 HIS B O 1
ATOM 1907 N N . LEU B 1 114 ? 5.34 -14.422 -5.195 1 98.94 114 LEU B N 1
ATOM 1908 C CA . LEU B 1 114 ? 6.227 -14.859 -6.266 1 98.94 114 LEU B CA 1
ATOM 1909 C C . LEU B 1 114 ? 7.68 -14.539 -5.934 1 98.94 114 LEU B C 1
ATOM 1911 O O . LEU B 1 114 ? 8.031 -13.383 -5.699 1 98.94 114 LEU B O 1
ATOM 1915 N N . GLU B 1 115 ? 8.484 -15.531 -5.98 1 98.44 115 GLU B N 1
ATOM 1916 C CA . GLU B 1 115 ? 9.906 -15.359 -5.703 1 98.44 115 GLU B CA 1
ATOM 1917 C C . GLU B 1 115 ? 10.547 -14.383 -6.684 1 98.44 115 GLU B C 1
ATOM 1919 O O . GLU B 1 115 ? 10.414 -14.539 -7.898 1 98.44 115 GLU B O 1
ATOM 1924 N N . GLY B 1 116 ? 11.172 -13.391 -6.152 1 98.5 116 GLY B N 1
ATOM 1925 C CA . GLY B 1 116 ? 11.898 -12.453 -6.992 1 98.5 116 GLY B CA 1
ATOM 1926 C C . GLY B 1 116 ? 11 -11.508 -7.758 1 98.5 116 GLY B C 1
ATOM 1927 O O . GLY B 1 116 ? 11.477 -10.609 -8.445 1 98.5 116 GLY B O 1
ATOM 1928 N N . GLY B 1 117 ? 9.719 -11.664 -7.707 1 98.81 117 GLY B N 1
ATOM 1929 C CA . GLY B 1 117 ? 8.75 -10.75 -8.289 1 98.81 117 GLY B CA 1
ATOM 1930 C C . GLY B 1 117 ? 8.727 -10.789 -9.805 1 98.81 117 GLY B C 1
ATOM 1931 O O . GLY B 1 117 ? 9.203 -11.75 -10.414 1 98.81 117 GLY B O 1
ATOM 1932 N N . PHE B 1 118 ? 8.133 -9.758 -10.352 1 98.94 118 PHE B N 1
ATOM 1933 C CA . PHE B 1 118 ? 7.988 -9.633 -11.797 1 98.94 118 PHE B CA 1
ATOM 1934 C C . PHE B 1 118 ? 9.352 -9.57 -12.477 1 98.94 118 PHE B C 1
ATOM 1936 O O . PHE B 1 118 ? 9.523 -10.078 -13.578 1 98.94 118 PHE B O 1
ATOM 1943 N N . SER B 1 119 ? 10.273 -8.961 -11.812 1 98.81 119 SER B N 1
ATOM 1944 C CA . SER B 1 119 ? 11.633 -8.898 -12.352 1 98.81 119 SER B CA 1
ATOM 1945 C C . SER B 1 119 ? 12.203 -10.289 -12.586 1 98.81 119 SER B C 1
ATOM 1947 O O . SER B 1 119 ? 12.734 -10.57 -13.664 1 98.81 119 SER B O 1
ATOM 1949 N N . ALA B 1 120 ? 12.086 -11.18 -11.594 1 98.88 120 ALA B N 1
ATOM 1950 C CA . ALA B 1 120 ? 12.57 -12.555 -11.742 1 98.88 120 ALA B CA 1
ATOM 1951 C C . ALA B 1 120 ? 11.766 -13.305 -12.805 1 98.88 120 ALA B C 1
ATOM 1953 O O . ALA B 1 120 ? 12.32 -14.109 -13.555 1 98.88 120 ALA B O 1
ATOM 1954 N N . TRP B 1 121 ? 10.477 -13.078 -12.828 1 98.94 121 TRP B N 1
ATOM 1955 C CA . TRP B 1 121 ? 9.602 -13.656 -13.836 1 98.94 121 TRP B CA 1
ATOM 1956 C C . TRP B 1 121 ? 10.117 -13.367 -15.242 1 98.94 121 TRP B C 1
ATOM 1958 O O . TRP B 1 121 ? 10.297 -14.289 -16.047 1 98.94 121 TRP B O 1
ATOM 1968 N N . VAL B 1 122 ? 10.391 -12.094 -15.5 1 98.75 122 VAL B N 1
ATOM 1969 C CA . VAL B 1 122 ? 10.852 -11.656 -16.812 1 98.75 122 VAL B CA 1
ATOM 1970 C C . VAL B 1 122 ? 12.242 -12.211 -17.094 1 98.75 122 VAL B C 1
ATOM 1972 O O . VAL B 1 122 ? 12.508 -12.719 -18.188 1 98.75 122 VAL B O 1
ATOM 1975 N N . LYS B 1 123 ? 13.109 -12.156 -16.125 1 98.56 123 LYS B N 1
ATOM 1976 C CA . LYS B 1 123 ? 14.477 -12.641 -16.266 1 98.56 123 LYS B CA 1
ATOM 1977 C C . LYS B 1 123 ? 14.492 -14.125 -16.641 1 98.56 123 LYS B C 1
ATOM 1979 O O . LYS B 1 123 ? 15.398 -14.578 -17.344 1 98.56 123 LYS B O 1
ATOM 1984 N N . GLN B 1 124 ? 13.547 -14.812 -16.188 1 98.56 124 GLN B N 1
ATOM 1985 C CA . GLN B 1 124 ? 13.492 -16.25 -16.438 1 98.56 124 GLN B CA 1
ATOM 1986 C C . GLN B 1 124 ? 12.555 -16.562 -17.594 1 98.56 124 GLN B C 1
ATOM 1988 O O . GLN B 1 124 ? 11.969 -17.641 -17.656 1 98.56 124 GLN B O 1
ATOM 1993 N N . ASP B 1 125 ? 12.312 -15.602 -18.375 1 98.25 125 ASP B N 1
ATOM 1994 C CA . ASP B 1 125 ? 11.617 -15.711 -19.656 1 98.25 125 ASP B CA 1
ATOM 1995 C C . ASP B 1 125 ? 10.148 -16.078 -19.453 1 98.25 125 ASP B C 1
ATOM 1997 O O . ASP B 1 125 ? 9.57 -16.844 -20.219 1 98.25 125 ASP B O 1
ATOM 2001 N N . GLY B 1 126 ? 9.531 -15.594 -18.359 1 98.62 126 GLY B N 1
ATOM 2002 C CA . GLY B 1 126 ? 8.094 -15.719 -18.203 1 98.62 126 GLY B CA 1
ATOM 2003 C C . GLY B 1 126 ? 7.305 -14.906 -19.203 1 98.62 126 GLY B C 1
ATOM 2004 O O . GLY B 1 126 ? 7.754 -13.844 -19.641 1 98.62 126 GLY B O 1
ATOM 2005 N N . PRO B 1 127 ? 6.137 -15.414 -19.594 1 98.44 127 PRO B N 1
ATOM 2006 C CA . PRO B 1 127 ? 5.34 -14.633 -20.547 1 98.44 127 PRO B CA 1
ATOM 2007 C C . PRO B 1 127 ? 4.836 -13.32 -19.938 1 98.44 127 PRO B C 1
ATOM 2009 O O . PRO B 1 127 ? 4.551 -13.25 -18.75 1 98.44 127 PRO B O 1
ATOM 2012 N N . VAL B 1 128 ? 4.797 -12.305 -20.766 1 98.5 128 VAL B N 1
ATOM 2013 C CA . VAL B 1 128 ? 4.328 -10.984 -20.359 1 98.5 128 VAL B CA 1
ATOM 2014 C C . VAL B 1 128 ? 3.242 -10.508 -21.312 1 98.5 128 VAL B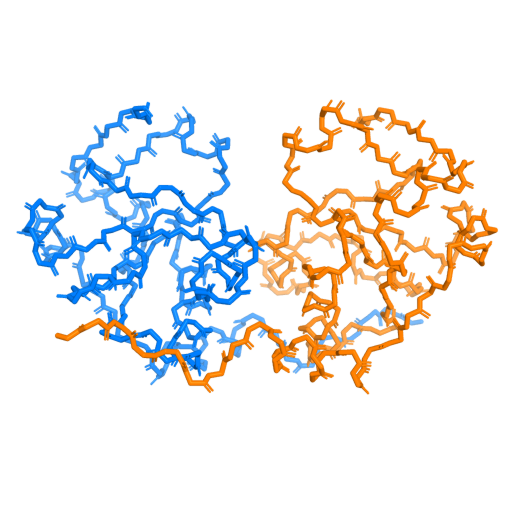 C 1
ATOM 2016 O O . VAL B 1 128 ? 3.348 -10.703 -22.531 1 98.5 128 VAL B O 1
ATOM 2019 N N . ALA B 1 129 ? 2.193 -9.922 -20.75 1 97.62 129 ALA B N 1
ATOM 2020 C CA . ALA B 1 129 ? 1.113 -9.352 -21.547 1 97.62 129 ALA B CA 1
ATOM 2021 C C . ALA B 1 129 ? 0.839 -7.906 -21.156 1 97.62 129 ALA B C 1
ATOM 2023 O O . ALA B 1 129 ? 1.213 -7.473 -20.062 1 97.62 129 ALA B O 1
ATOM 2024 N N . GLU B 1 130 ? 0.273 -7.156 -22.094 1 92.06 130 GLU B N 1
ATOM 2025 C CA . GLU B 1 130 ? -0.195 -5.816 -21.75 1 92.06 130 GLU B CA 1
ATOM 2026 C C . GLU B 1 130 ? -1.437 -5.879 -20.875 1 92.06 130 GLU B C 1
ATOM 2028 O O . GLU B 1 130 ? -2.195 -6.848 -20.922 1 92.06 130 GLU B O 1
ATOM 2033 N N . LYS B 1 131 ? -1.436 -4.773 -20.062 1 85 131 LYS B N 1
ATOM 2034 C CA . LYS B 1 131 ? -2.646 -4.719 -19.25 1 85 131 LYS B CA 1
ATOM 2035 C C . LYS B 1 131 ? -3.896 -4.676 -20.125 1 85 131 LYS B C 1
ATOM 2037 O O . LYS B 1 131 ? -3.955 -3.918 -21.094 1 85 131 LYS B O 1
ATOM 2042 N N . THR B 1 132 ? -4.82 -5.629 -20 1 65.81 132 THR B N 1
ATOM 2043 C CA . THR B 1 132 ? -6.051 -5.645 -20.781 1 65.81 132 THR B CA 1
ATOM 2044 C C . THR B 1 132 ? -7.07 -4.66 -20.219 1 65.81 132 THR B C 1
ATOM 2046 O O . THR B 1 132 ? -7.07 -4.387 -19.016 1 65.81 132 THR B O 1
#

Foldseek 3Di:
DPDDDDQDLVNLLVVLPVPAAEDELVRCLVPVPPPQEAEEEQEDPVVCQVFFDQPRHHYHHLVCLVQCQDPVHPNHDCVNVDNHEYEYFYQQFSSRSNSQSVCVVVPRPDYHYYHRGPNVNVVVPRDGDHDD/DPDDDDQDLVNLLVVLPVPAAEDELVRCLVPVPPPQEEEEEQEDPVVCQVFFDQPRHHYHHLVCLVQCQDPVHPNHDCVNVDNHEYEYFYQQFSSRSNSQSVCVVVPRPDYHYYHRGPNVNVVVPRDGDHDD

Secondary structure (DSSP, 8-state):
-----SS-HHHHHHHHHHHSEEE-HHHHHHHTT-TTEEEEE-S-HHHHHHH-B-TTPEE--GGGHHHHH-TTSTT--GGGGSSSEEEEE-SSSHHHHHHHHHHHHHT--SEEEETTHHHHHHHTT---B---/-----SS-HHHHHHHHHHHSEEE-HHHHHHHTT-TTEEEEE-S-HHHHHHH-B-TTPEE--GGGHHHHH-TTSTT--GGGGSSSEEEEE-SSSHHHHHHHHHHHHHT--SEEEETTHHHHHHHTT---B---

InterPro domains:
  IPR001763 Rhodanese-like domain [PF00581] (26-123)
  IPR001763 Rhodanese-like domain [PS50206] (33-130)
  IPR001763 Rhodanese-like domain [SM00450] (23-127)
  IPR036873 Rhodanese-like domain superfamily [G3DSA:3.40.250.10] (1-131)
  IPR036873 Rhodanese-like domain superfamily [SSF52821] (9-130)

Sequence (264 aa):
MAQKITKGIKTLLAEANAQVATLPVAEAKALYDDPDHVFVDLRDIREVQRSGMIPGAFSCPRGMLEFWIDPDSPYHKPVFDQDKTYVFYCASAWRSALAAQAAQEMGLTPVMHLEGGFSAWVKQDGPVAEKTMAQKITKGIKTLLAEANAQVATLPVAEAKALYDDPDHVFVDLRDIREVQRSGMIPGAFSCPRGMLEFWIDPDSPYHKPVFDQDKTYVFYCASAWRSALAAQAAQEMGLTPVMHLEGGFSAWVKQDGPVAEKT

Radius of gyration: 18.36 Å; Cα contacts (8 Å, |Δi|>4): 542; chains: 2; bounding box: 36×50×40 Å

Solvent-accessible surface area (backbone atoms only — not comparable to full-atom values): 13724 Å² total; per-residue (Å²): 105,68,50,59,70,75,47,41,57,69,56,53,47,52,56,18,56,73,72,35,50,71,40,50,48,75,62,43,70,73,36,58,82,35,90,57,41,44,42,33,37,31,42,53,68,68,56,33,70,70,72,27,38,56,56,86,44,44,82,42,41,48,56,48,41,68,43,27,52,23,82,85,36,96,61,40,42,74,81,52,44,50,70,37,38,37,38,27,21,18,58,66,28,56,57,14,31,52,48,33,36,52,40,43,66,20,33,47,63,54,51,24,19,33,41,48,10,48,52,41,31,51,73,68,68,42,73,70,29,70,77,128,107,66,50,58,71,74,48,42,57,70,56,53,47,51,56,18,56,73,72,36,51,70,39,50,50,74,60,43,71,71,36,58,84,36,90,57,44,45,42,35,36,32,41,52,67,67,54,32,70,70,73,28,38,58,55,87,43,43,82,43,41,47,55,47,42,67,43,27,52,24,82,87,35,97,62,40,41,74,81,55,44,49,70,35,39,35,37,27,22,18,60,66,28,56,59,14,33,52,48,34,37,53,40,42,67,20,33,46,62,53,51,25,18,34,42,48,9,48,53,42,31,51,75,68,68,42,72,69,30,70,77,127

Organism: Ruegeria pomeroyi (strain ATCC 700808 / DSM 15171 / DSS-3) (NCBI:txid246200)

Nearest PDB structures (foldseek):
  2hhg-assembly1_A  TM=9.819E-01  e=1.833E-21  Rhodopseudomonas palustris CGA009
  1yt8-assembly1_A  TM=8.895E-01  e=8.811E-06  Pseudomonas aeruginosa
  5ve5-assembly2_B  TM=8.884E-01  e=1.969E-05  Paraburkholderia phytofirmans PsJN
  5ve4-assembly2_B  TM=8.587E-01  e=5.029E-05  Paraburkholderia phytofirmans PsJN
  5ve4-assembly1_A  TM=8.452E-01  e=7.517E-05  Paraburkholderia phytofirmans PsJN

pLDDT: mean 97.27, std 5.03, range [60.44, 98.94]